Protein AF-A0A957RDR8-F1 (afdb_monomer)

Solvent-accessible surface area (backbone atoms only — not comparable to full-atom values): 14558 Å² total; per-residue (Å²): 143,81,83,82,77,82,78,82,73,66,60,68,63,51,53,56,49,49,54,32,51,50,46,38,49,50,52,56,46,37,75,57,45,45,50,61,47,48,77,70,43,52,67,59,39,51,51,51,32,49,55,50,39,51,51,52,40,52,54,29,53,76,68,70,40,63,69,69,56,106,52,67,42,42,60,53,49,24,52,52,26,43,52,50,14,50,53,29,39,45,48,26,50,41,48,49,42,31,67,73,39,68,80,44,71,86,77,58,60,68,69,58,59,51,50,50,49,60,49,31,47,54,53,14,52,51,28,42,49,50,17,57,56,38,35,48,67,31,83,83,61,61,42,49,54,55,33,70,60,32,62,49,65,37,89,50,64,21,70,38,54,16,33,36,38,49,16,53,52,48,50,52,46,53,59,26,44,61,78,49,27,83,78,64,30,72,66,53,41,52,58,58,53,55,48,53,60,53,24,46,51,29,40,51,52,16,48,55,72,62,39,89,51,58,83,38,68,71,49,50,50,49,56,49,50,56,51,50,49,40,49,48,41,48,51,52,35,59,75,66,53,73,77,82,70,77,77,73,78,78,67,80,79,79,87,81,76,80,88,84,83,87,133

pLDDT: mean 80.16, std 17.16, range [37.53, 98.5]

Foldseek 3Di:
DDDDDPPPDDDVVVVVLVVLVCLLVVLVCLLPVVVVVCVVCVVVQQVVLVVLLVVVLVVCVVVVHPLNDPDCNLVVLLQVLLVLLLVLLLCLLLLVLCVLACNCPPVDDPVVSVVSNLPSLVSSLVSLVSSLSSVSSDPPQVRTSVCLSDQQPGPPPRPLSSLSSVLSSLSSNLSSLVSCCVVCDPVVNVVSNVCSVVSSVSSLSSCCVVPPCVVPPVVVVVSCCSVVSSVVSNVNRVVRDDPPDPPPPPDPPPPPDDDDDDD

Mean predicted aligned error: 11.7 Å

Radius of gyration: 25.27 Å; Cα contacts (8 Å, |Δi|>4): 232; chains: 1; bounding box: 76×52×93 Å

Secondary structure (DSSP, 8-state):
--------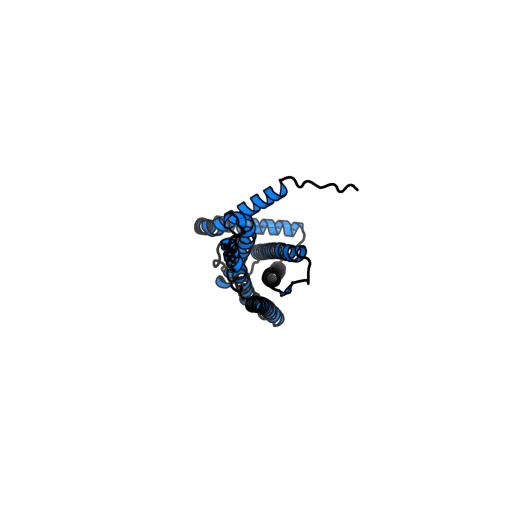-SHHHHHHHHHHHHHHHHHHHHHHHHHHHHTT-HHHHHHHHHHHHHHHHHHHHHTT-GGGSSSTHHHHHHHHHHHHHHHHHHHHHHHHHHHHSSTTTTTS-HHHHHHHHHHHHHHHHHHHHHHHHHHTT-TTT---HHHHHSTT--SSSHHHHHHHHHHHHHHHHHHHHHHHHHHHHHHHHHHHHTTHHHHHHHHHHHHHHH-GGGGSHHHHHHHHHHHHHHHHHHHHHHHH-----------------------

Structure (mmCIF, N/CA/C/O backbone):
data_AF-A0A957RDR8-F1
#
_entry.id   AF-A0A957RDR8-F1
#
loop_
_atom_site.group_PDB
_atom_site.id
_atom_site.type_symbol
_atom_site.label_atom_id
_atom_site.label_alt_id
_atom_site.label_comp_id
_atom_site.label_asym_id
_atom_site.label_entity_id
_atom_site.label_seq_id
_atom_site.pdbx_PDB_ins_code
_atom_site.Cartn_x
_atom_site.Cartn_y
_atom_site.Cartn_z
_atom_site.occupancy
_atom_site.B_iso_or_equiv
_atom_site.auth_seq_id
_atom_site.auth_comp_id
_atom_site.auth_asym_id
_atom_site.auth_atom_id
_atom_site.pdbx_PDB_model_num
ATOM 1 N N . MET A 1 1 ? -9.085 38.856 26.520 1.00 42.69 1 MET A N 1
ATOM 2 C CA . MET A 1 1 ? -10.041 37.727 26.472 1.00 42.69 1 MET A CA 1
ATOM 3 C C . MET A 1 1 ? -10.827 37.828 25.170 1.00 42.69 1 MET A C 1
ATOM 5 O O . MET A 1 1 ? -11.855 38.481 25.148 1.00 42.69 1 MET A O 1
ATOM 9 N N . THR A 1 2 ? -10.305 37.260 24.079 1.00 38.03 2 THR A N 1
ATOM 10 C CA . THR A 1 2 ? -10.886 37.358 22.720 1.00 38.03 2 THR A CA 1
ATOM 11 C C . THR A 1 2 ? -10.398 36.190 21.853 1.00 38.03 2 THR A C 1
ATOM 13 O O . THR A 1 2 ? -9.535 36.348 20.992 1.00 38.03 2 THR A O 1
ATOM 16 N N . THR A 1 3 ? -10.917 34.987 22.090 1.00 40.22 3 THR A N 1
ATOM 17 C CA . THR A 1 3 ? -10.730 33.852 21.175 1.00 40.22 3 THR A CA 1
ATOM 18 C C . THR A 1 3 ? -11.703 33.982 20.007 1.00 40.22 3 THR A C 1
ATOM 20 O O . THR A 1 3 ? -12.884 33.665 20.144 1.00 40.22 3 THR A O 1
ATOM 23 N N . GLN A 1 4 ? -11.218 34.435 18.846 1.00 37.53 4 GLN A N 1
ATOM 24 C CA . GLN A 1 4 ? -11.995 34.309 17.613 1.00 37.53 4 GLN A CA 1
ATOM 25 C C . GLN A 1 4 ? -12.217 32.827 17.302 1.00 37.53 4 GLN A C 1
ATOM 27 O O . GLN A 1 4 ? -11.270 32.054 17.156 1.00 37.53 4 GLN A O 1
ATOM 32 N N . THR A 1 5 ? -13.481 32.432 17.191 1.00 42.00 5 THR A N 1
ATOM 33 C CA . THR A 1 5 ? -13.867 31.111 16.704 1.00 42.00 5 THR A CA 1
ATOM 34 C C . THR A 1 5 ? -13.970 31.175 15.185 1.00 42.00 5 THR A C 1
ATOM 36 O O . THR A 1 5 ? -14.938 31.696 14.636 1.00 42.00 5 THR A O 1
ATOM 39 N N . HIS A 1 6 ? -12.958 30.652 14.487 1.00 41.81 6 HIS A N 1
ATOM 40 C CA . HIS A 1 6 ? -13.029 30.502 13.036 1.00 41.81 6 HIS A CA 1
ATOM 41 C C . HIS A 1 6 ? -14.147 29.509 12.691 1.00 41.81 6 HIS A C 1
ATOM 43 O O . HIS A 1 6 ? -14.003 28.297 12.849 1.00 41.81 6 HIS A O 1
ATOM 49 N N . SER A 1 7 ? -15.285 30.044 12.249 1.00 47.16 7 SER A N 1
ATOM 50 C CA . SER A 1 7 ? -16.412 29.269 11.740 1.00 47.16 7 SER A CA 1
ATOM 51 C C . SER A 1 7 ? -15.999 28.583 10.439 1.00 47.16 7 SER A C 1
ATOM 53 O O . SER A 1 7 ? -15.944 29.215 9.382 1.00 47.16 7 SER A O 1
ATOM 55 N N . THR A 1 8 ? -15.693 27.288 10.515 1.00 45.78 8 THR A N 1
ATOM 56 C CA . THR A 1 8 ? -15.403 26.436 9.355 1.00 45.78 8 THR A CA 1
ATOM 57 C C . THR A 1 8 ? -16.684 26.172 8.562 1.00 45.78 8 THR A C 1
ATOM 59 O O . THR A 1 8 ? -17.315 25.117 8.650 1.00 45.78 8 THR A O 1
ATOM 62 N N . ARG A 1 9 ? -17.099 27.171 7.776 1.00 46.91 9 ARG A N 1
ATOM 63 C CA . ARG A 1 9 ? -18.165 27.017 6.782 1.00 46.91 9 ARG A CA 1
ATOM 64 C C . ARG A 1 9 ? -17.784 25.943 5.758 1.00 46.91 9 ARG A C 1
ATOM 66 O O . ARG A 1 9 ? -16.705 25.991 5.188 1.00 46.91 9 ARG A O 1
ATOM 73 N N . SER A 1 10 ? -18.738 25.044 5.516 1.00 57.22 10 SER A N 1
ATOM 74 C CA . SER A 1 10 ? -18.997 24.200 4.333 1.00 57.22 10 SER A CA 1
ATOM 75 C C . SER A 1 10 ? -17.860 23.604 3.469 1.00 57.22 10 SER A C 1
ATOM 77 O O . SER A 1 10 ? -17.692 22.384 3.567 1.00 57.22 10 SER A O 1
ATOM 79 N N . PRO A 1 11 ? -17.218 24.322 2.515 1.00 49.47 11 PRO A N 1
ATOM 80 C CA . PRO A 1 11 ? -16.795 23.701 1.254 1.00 49.47 11 PRO A CA 1
ATOM 81 C C . PRO A 1 11 ? -15.794 22.556 1.379 1.00 49.47 11 PRO A C 1
ATOM 83 O O . PRO A 1 11 ? -15.969 21.556 0.691 1.00 49.47 11 PRO A O 1
ATOM 86 N N . ASP A 1 12 ? -14.821 22.634 2.285 1.00 46.28 12 ASP A N 1
ATOM 87 C CA . ASP A 1 12 ? -13.750 21.631 2.392 1.00 46.28 12 ASP A CA 1
ATOM 88 C C . ASP A 1 12 ? -14.306 20.230 2.686 1.00 46.28 12 ASP A C 1
ATOM 90 O O . ASP A 1 12 ? -13.947 19.243 2.043 1.00 46.28 12 ASP A O 1
ATOM 94 N N . ILE A 1 13 ? -15.278 20.146 3.600 1.00 48.47 13 ILE A N 1
ATOM 95 C CA . ILE A 1 13 ? -15.955 18.890 3.945 1.00 48.47 13 ILE A CA 1
ATOM 96 C C . ILE A 1 13 ? -16.807 18.399 2.767 1.00 48.47 13 ILE A C 1
ATOM 98 O O . ILE A 1 13 ? -16.904 17.192 2.550 1.00 48.47 13 ILE A O 1
ATOM 102 N N . LEU A 1 14 ? -17.406 19.304 1.986 1.00 43.38 14 LEU A N 1
ATOM 103 C CA . LEU A 1 14 ? -18.181 18.941 0.799 1.00 43.38 14 LEU A CA 1
ATOM 104 C C . LEU A 1 14 ? -17.272 18.403 -0.316 1.00 43.38 14 LEU A C 1
ATOM 106 O O . LEU A 1 14 ? -17.576 17.358 -0.878 1.00 43.38 14 LEU A O 1
ATOM 110 N N . ILE A 1 15 ? -16.135 19.051 -0.579 1.00 50.00 15 ILE A N 1
ATOM 111 C CA . ILE A 1 15 ? -15.133 18.630 -1.569 1.00 50.00 15 ILE A CA 1
ATOM 112 C C . ILE A 1 15 ? -14.547 17.265 -1.182 1.00 50.00 15 ILE A C 1
ATOM 114 O O . ILE A 1 15 ? -14.523 16.352 -2.007 1.00 50.00 15 ILE A O 1
ATOM 118 N N . MET A 1 16 ? -14.182 17.064 0.090 1.00 44.22 16 MET A N 1
ATOM 119 C CA . MET A 1 16 ? -13.696 15.768 0.584 1.00 44.22 16 MET A CA 1
ATOM 120 C C . MET A 1 16 ? -14.775 14.672 0.551 1.00 44.22 16 MET A C 1
ATOM 122 O O . MET A 1 16 ? -14.462 13.518 0.257 1.00 44.22 16 MET A O 1
ATOM 126 N N . LEU A 1 17 ? -16.049 14.988 0.821 1.00 41.69 17 LEU A N 1
ATOM 127 C CA . LEU A 1 17 ? -17.155 14.020 0.737 1.00 41.69 17 LEU A CA 1
ATOM 128 C C . LEU A 1 17 ? -17.550 13.684 -0.705 1.00 41.69 17 LEU A C 1
ATOM 130 O O . LEU A 1 17 ? -17.889 12.537 -0.980 1.00 41.69 17 LEU A O 1
ATOM 134 N N . VAL A 1 18 ? -17.499 14.648 -1.624 1.00 47.53 18 VAL A N 1
ATOM 135 C CA . VAL A 1 18 ? -17.769 14.424 -3.051 1.00 47.53 18 VAL A CA 1
ATOM 136 C C . VAL A 1 18 ? -16.631 13.618 -3.673 1.00 47.53 18 VAL A C 1
ATOM 138 O O . VAL A 1 18 ? -16.899 12.573 -4.258 1.00 47.53 18 VAL A O 1
ATOM 141 N N . GLY A 1 19 ? -15.369 14.003 -3.452 1.00 39.84 19 GLY A N 1
ATOM 142 C CA . GLY A 1 19 ? -14.204 13.266 -3.955 1.00 39.84 19 GLY A CA 1
ATOM 143 C C . GLY A 1 19 ? -14.119 11.825 -3.437 1.00 39.84 19 GLY A C 1
ATOM 144 O O . GLY A 1 19 ? -13.797 10.916 -4.195 1.00 39.84 19 GLY A O 1
ATOM 145 N N . SER A 1 20 ? -14.483 11.577 -2.175 1.00 44.75 20 SER A N 1
ATOM 146 C CA . SER A 1 20 ? -14.487 10.221 -1.602 1.00 44.75 20 SER A CA 1
ATOM 147 C C . SER A 1 20 ? -15.704 9.374 -1.983 1.00 44.75 20 SER A C 1
ATOM 149 O O . SER A 1 20 ? -15.573 8.154 -2.090 1.00 44.75 20 SER A O 1
ATOM 151 N N . LEU A 1 21 ? -16.876 9.978 -2.218 1.00 41.25 21 LEU A N 1
ATOM 152 C CA . LEU A 1 21 ? -18.036 9.255 -2.746 1.00 41.25 21 LEU A CA 1
ATOM 153 C C . LEU A 1 21 ? -17.824 8.896 -4.222 1.00 41.25 21 LEU A C 1
ATOM 155 O O . LEU A 1 21 ? -18.104 7.763 -4.608 1.00 41.25 21 LEU A O 1
ATOM 159 N N . ILE A 1 22 ? -17.264 9.825 -5.007 1.00 50.31 22 ILE A N 1
ATOM 160 C CA . ILE A 1 22 ? -16.790 9.565 -6.370 1.00 50.31 22 ILE A CA 1
ATOM 161 C C . ILE A 1 22 ? -15.718 8.477 -6.331 1.00 50.31 22 ILE A C 1
ATOM 163 O O . ILE A 1 22 ? -15.868 7.507 -7.049 1.00 50.31 22 ILE A O 1
ATOM 167 N N . GLY A 1 23 ? -14.714 8.549 -5.452 1.00 40.47 23 GLY A N 1
ATOM 168 C CA . GLY A 1 23 ? -13.673 7.520 -5.330 1.00 40.47 23 GLY A CA 1
ATOM 169 C C . GLY A 1 23 ? -14.204 6.131 -4.951 1.00 40.47 23 GLY A C 1
ATOM 170 O O . GLY A 1 23 ? -13.832 5.143 -5.576 1.00 40.47 23 GLY A O 1
ATOM 171 N N . ALA A 1 24 ? -15.116 6.028 -3.976 1.00 46.56 24 ALA A N 1
ATOM 172 C CA . ALA A 1 24 ? -15.725 4.751 -3.589 1.00 46.56 24 ALA A CA 1
ATOM 173 C C . ALA A 1 24 ? -16.534 4.127 -4.735 1.00 46.56 24 ALA A C 1
ATOM 175 O O . ALA A 1 24 ? -16.408 2.934 -5.007 1.00 46.56 24 ALA A O 1
ATOM 176 N N . ILE A 1 25 ? -17.369 4.939 -5.393 1.00 52.38 25 ILE A N 1
ATOM 177 C CA . ILE A 1 25 ? -18.194 4.492 -6.517 1.00 52.38 25 ILE A CA 1
ATOM 178 C C . ILE A 1 25 ? -17.287 4.152 -7.698 1.00 52.38 25 ILE A C 1
ATOM 180 O O . ILE A 1 25 ? -17.403 3.050 -8.212 1.00 52.38 25 ILE A O 1
ATOM 184 N N . ALA A 1 26 ? -16.333 5.018 -8.043 1.00 49.19 26 ALA A N 1
ATOM 185 C CA . ALA A 1 26 ? -15.376 4.826 -9.125 1.00 49.19 26 ALA A CA 1
ATOM 186 C C . ALA A 1 26 ? -14.511 3.581 -8.938 1.00 49.19 26 ALA A C 1
ATOM 188 O O . ALA A 1 26 ? -14.265 2.916 -9.928 1.00 49.19 26 ALA A O 1
ATOM 189 N N . VAL A 1 27 ? -14.094 3.206 -7.721 1.00 50.53 27 VAL A N 1
ATOM 190 C CA . VAL A 1 27 ? -13.347 1.952 -7.481 1.00 50.53 27 VAL A CA 1
ATOM 191 C C . VAL A 1 27 ? -14.246 0.717 -7.631 1.00 50.53 27 VAL A C 1
ATOM 193 O O . VAL A 1 27 ? -13.811 -0.294 -8.177 1.00 50.53 27 VAL A O 1
ATOM 196 N N . LEU A 1 28 ? -15.513 0.788 -7.212 1.00 55.19 28 LEU A N 1
ATOM 197 C CA . LEU A 1 28 ? -16.480 -0.307 -7.377 1.00 55.19 28 LEU A CA 1
ATOM 198 C C . LEU A 1 28 ? -16.974 -0.457 -8.826 1.00 55.19 28 LEU A C 1
ATOM 200 O O . LEU A 1 28 ? -17.109 -1.582 -9.307 1.00 55.19 28 LEU A O 1
ATOM 204 N N . THR A 1 29 ? -17.192 0.644 -9.549 1.00 53.38 29 THR A N 1
ATOM 205 C CA . THR A 1 29 ? -17.465 0.622 -10.993 1.00 53.38 29 THR A CA 1
ATOM 206 C C . THR A 1 29 ? -16.204 0.342 -11.799 1.00 53.38 29 THR A C 1
ATOM 208 O O . THR A 1 29 ? -16.306 -0.303 -12.829 1.00 53.38 29 THR A O 1
ATOM 211 N N . ALA A 1 30 ? -15.011 0.725 -11.338 1.00 53.59 30 ALA A N 1
ATOM 212 C CA . ALA A 1 30 ? -13.748 0.308 -11.946 1.00 53.59 30 ALA A CA 1
ATOM 213 C C . ALA A 1 30 ? -13.624 -1.212 -11.896 1.00 53.59 30 ALA A C 1
ATOM 215 O O . ALA A 1 30 ? -13.578 -1.846 -12.940 1.00 53.59 30 ALA A O 1
ATOM 216 N N . ALA A 1 31 ? -13.697 -1.804 -10.702 1.00 54.78 31 ALA A N 1
ATOM 217 C CA . ALA A 1 31 ? -13.551 -3.244 -10.496 1.00 54.78 31 ALA A CA 1
ATOM 218 C C . ALA A 1 31 ? -14.632 -4.114 -11.178 1.00 54.78 31 ALA A C 1
ATOM 220 O O . ALA A 1 31 ? -14.502 -5.336 -11.185 1.00 54.78 31 ALA A O 1
ATOM 221 N N . THR A 1 32 ? -15.694 -3.520 -11.738 1.00 58.41 32 THR A N 1
ATOM 222 C CA . THR A 1 32 ? -16.785 -4.240 -12.422 1.00 58.41 32 THR A CA 1
ATOM 223 C C . THR A 1 32 ? -16.931 -3.873 -13.901 1.00 58.41 32 THR A C 1
ATOM 225 O O . THR A 1 32 ? -17.127 -4.765 -14.722 1.00 58.41 32 THR A O 1
ATOM 228 N N . LEU A 1 33 ? -16.789 -2.597 -14.272 1.00 57.06 33 LEU A N 1
ATOM 229 C CA . LEU A 1 33 ? -16.917 -2.111 -15.649 1.00 57.06 33 LEU A CA 1
ATOM 230 C C . LEU A 1 33 ? -15.579 -2.054 -16.389 1.00 57.06 33 LEU A C 1
ATOM 232 O O . LEU A 1 33 ? -15.553 -2.452 -17.553 1.00 57.06 33 LEU A O 1
ATOM 236 N N . LEU A 1 34 ? -14.470 -1.631 -15.761 1.00 59.00 34 LEU A N 1
ATOM 237 C CA . LEU A 1 34 ? -13.171 -1.593 -16.455 1.00 59.00 34 LEU A CA 1
ATOM 238 C C . LEU A 1 34 ? -12.734 -2.972 -16.959 1.00 59.00 34 LEU A C 1
ATOM 240 O O . LEU A 1 34 ? -12.276 -3.010 -18.094 1.00 59.00 34 LEU A O 1
ATOM 244 N N . PRO A 1 35 ? -12.968 -4.104 -16.258 1.00 60.56 35 PRO A N 1
ATOM 245 C CA . PRO A 1 35 ? -12.765 -5.418 -16.852 1.00 60.56 35 PRO A CA 1
ATOM 246 C C . PRO A 1 35 ? -13.550 -5.623 -18.150 1.00 60.56 35 PRO A C 1
ATOM 248 O O . PRO A 1 35 ? -12.999 -6.068 -19.152 1.00 60.56 35 PRO A O 1
ATOM 251 N N . THR A 1 36 ? -14.831 -5.247 -18.170 1.00 61.81 36 THR A N 1
ATOM 252 C CA . THR A 1 36 ? -15.686 -5.432 -19.353 1.00 61.81 36 THR A CA 1
ATOM 253 C C . THR A 1 36 ? -15.343 -4.491 -20.506 1.00 61.81 36 THR A C 1
ATOM 255 O O . THR A 1 36 ? -15.534 -4.872 -21.657 1.00 61.81 36 THR A O 1
ATOM 258 N N . MET A 1 37 ? -14.820 -3.293 -20.228 1.00 60.00 37 MET A N 1
ATOM 259 C CA . MET A 1 37 ? -14.335 -2.371 -21.261 1.00 60.00 37 MET A CA 1
ATOM 260 C C . MET A 1 37 ? -12.938 -2.766 -21.750 1.00 60.00 37 MET A C 1
ATOM 262 O O . MET A 1 37 ? -12.680 -2.711 -22.947 1.00 60.00 37 MET A O 1
ATOM 266 N N . ALA A 1 38 ? -12.070 -3.258 -20.864 1.00 62.31 38 ALA A N 1
ATOM 267 C CA . ALA A 1 38 ? -10.724 -3.712 -21.204 1.00 62.31 38 ALA A CA 1
ATOM 268 C C . ALA A 1 38 ? -10.693 -4.988 -22.044 1.00 62.31 38 ALA A C 1
ATOM 270 O O . ALA A 1 38 ? -9.829 -5.137 -22.903 1.00 62.31 38 ALA A O 1
ATOM 271 N N . LEU A 1 39 ? -11.672 -5.873 -21.850 1.00 68.25 39 LEU A N 1
ATOM 272 C CA . LEU A 1 39 ? -11.886 -7.034 -22.713 1.00 68.25 39 LEU A CA 1
ATOM 273 C C . LEU A 1 39 ? -12.525 -6.676 -24.070 1.00 68.25 39 LEU A C 1
ATOM 275 O O . LEU A 1 39 ? -12.512 -7.511 -24.969 1.00 68.25 39 LEU A O 1
ATOM 279 N N . ARG A 1 40 ? -13.092 -5.469 -24.227 1.00 73.00 40 ARG A N 1
ATOM 280 C CA . ARG A 1 40 ? -13.703 -4.995 -25.485 1.00 73.00 40 ARG A CA 1
ATOM 281 C C . ARG A 1 40 ? -12.742 -4.165 -26.332 1.00 73.00 40 ARG A C 1
ATOM 283 O O . ARG A 1 40 ? -12.656 -4.399 -27.527 1.00 73.00 40 ARG A O 1
ATOM 290 N N . GLU A 1 41 ? -12.019 -3.235 -25.711 1.00 78.06 41 GLU A N 1
ATOM 291 C CA . GLU A 1 41 ? -11.179 -2.238 -26.390 1.00 78.06 41 GLU A CA 1
ATOM 292 C C . GLU A 1 41 ? -9.719 -2.275 -25.889 1.00 78.06 41 GLU A C 1
ATOM 294 O O . GLU A 1 41 ? -9.213 -1.281 -25.354 1.00 78.06 41 GLU A O 1
ATOM 299 N N . PRO A 1 42 ? -8.995 -3.405 -26.031 1.00 75.19 42 PRO A N 1
ATOM 300 C CA . PRO A 1 42 ? -7.624 -3.526 -25.527 1.00 75.19 42 PRO A CA 1
ATOM 301 C C . PRO A 1 42 ? -6.671 -2.505 -26.171 1.00 75.19 42 PRO A C 1
ATOM 303 O O . PRO A 1 42 ? -5.790 -1.977 -25.495 1.00 75.19 42 PRO A O 1
ATOM 306 N N . ALA A 1 43 ? -6.893 -2.155 -27.443 1.00 80.31 43 ALA A N 1
ATOM 307 C CA . ALA A 1 43 ? -6.107 -1.149 -28.157 1.00 80.31 43 ALA A CA 1
ATOM 308 C C . ALA A 1 43 ? -6.208 0.250 -27.519 1.00 80.31 43 ALA A C 1
ATOM 310 O O . ALA A 1 43 ? -5.199 0.946 -27.411 1.00 80.31 43 ALA A O 1
ATOM 311 N N . ALA A 1 44 ? -7.392 0.643 -27.033 1.00 80.44 44 ALA A N 1
ATOM 312 C CA . ALA A 1 44 ? -7.588 1.930 -26.364 1.00 80.44 44 ALA A CA 1
ATOM 313 C C . ALA A 1 44 ? -6.814 2.013 -25.036 1.00 80.44 44 ALA A C 1
ATOM 315 O O . ALA A 1 44 ? -6.307 3.073 -24.678 1.00 80.44 44 ALA A O 1
ATOM 316 N N . LEU A 1 45 ? -6.669 0.891 -24.326 1.00 78.81 45 LEU A N 1
ATOM 317 C CA . LEU A 1 45 ? -5.886 0.807 -23.089 1.00 78.81 45 LEU A CA 1
ATOM 318 C C . LEU A 1 45 ? -4.383 0.788 -23.326 1.00 78.81 45 LEU A C 1
ATOM 320 O O . LEU A 1 45 ? -3.650 1.395 -22.548 1.00 78.81 45 LEU A O 1
ATOM 324 N N . THR A 1 46 ? -3.922 0.139 -24.394 1.00 81.25 46 THR A N 1
ATOM 325 C CA . THR A 1 46 ? -2.523 0.243 -24.822 1.00 81.25 46 THR A CA 1
ATOM 326 C C . THR A 1 46 ? -2.191 1.684 -25.219 1.00 81.25 46 THR A C 1
ATOM 328 O O . THR A 1 46 ? -1.189 2.207 -24.744 1.00 81.25 46 THR A O 1
ATOM 331 N N . ALA A 1 47 ? -3.061 2.358 -25.981 1.00 80.25 47 ALA A N 1
ATOM 332 C CA . ALA A 1 47 ? -2.882 3.761 -26.373 1.00 80.25 47 ALA A CA 1
ATOM 333 C C . ALA A 1 47 ? -2.952 4.743 -25.185 1.00 80.25 47 ALA A C 1
ATOM 335 O O . ALA A 1 47 ? -2.170 5.689 -25.109 1.00 80.25 47 ALA A O 1
ATOM 336 N N . ALA A 1 48 ? -3.853 4.516 -24.223 1.00 81.12 48 ALA A N 1
ATOM 337 C CA . ALA A 1 48 ? -3.898 5.298 -22.986 1.00 81.12 48 ALA A CA 1
ATOM 338 C C . ALA A 1 48 ? -2.652 5.054 -22.116 1.00 81.12 48 ALA A C 1
ATOM 340 O O . ALA A 1 48 ? -2.113 5.994 -21.536 1.00 81.12 48 ALA A O 1
ATOM 341 N N . GLY A 1 49 ? -2.170 3.808 -22.057 1.00 78.75 49 GLY A N 1
ATOM 342 C CA . GLY A 1 49 ? -0.924 3.447 -21.385 1.00 78.75 49 GLY A CA 1
ATOM 343 C C . GLY A 1 49 ? 0.287 4.153 -21.991 1.00 78.75 49 GLY A C 1
ATOM 344 O O . GLY A 1 49 ? 1.025 4.800 -21.253 1.00 78.75 49 GLY A O 1
ATOM 345 N N . SER A 1 50 ? 0.455 4.108 -23.319 1.00 81.75 50 SER A N 1
ATOM 346 C CA . SER A 1 50 ? 1.551 4.816 -23.993 1.00 81.75 50 SER A CA 1
ATOM 347 C C . SER A 1 50 ? 1.461 6.326 -23.783 1.00 81.75 50 SER A C 1
ATOM 349 O O . SER A 1 50 ? 2.450 6.923 -23.383 1.00 81.75 50 SER A O 1
ATOM 351 N N . ALA A 1 51 ? 0.277 6.936 -23.913 1.00 83.00 51 ALA A N 1
ATOM 352 C CA . ALA A 1 51 ? 0.097 8.369 -23.666 1.00 83.00 51 ALA A CA 1
ATOM 353 C C . ALA A 1 51 ? 0.474 8.791 -22.229 1.00 83.00 51 ALA A C 1
ATOM 355 O O . ALA A 1 51 ? 1.070 9.853 -22.034 1.00 83.00 51 ALA A O 1
ATOM 356 N N . VAL A 1 52 ? 0.174 7.961 -21.221 1.00 82.56 52 VAL A N 1
ATOM 357 C CA . VAL A 1 52 ? 0.623 8.182 -19.836 1.00 82.56 52 VAL A CA 1
ATOM 358 C C . VAL A 1 52 ? 2.145 8.063 -19.732 1.00 82.56 52 VAL A C 1
ATOM 360 O O . VAL A 1 52 ? 2.776 8.973 -19.198 1.00 82.56 52 VAL A O 1
ATOM 363 N N . THR A 1 53 ? 2.749 6.997 -20.264 1.00 82.31 53 THR A N 1
ATOM 364 C CA . THR A 1 53 ? 4.210 6.800 -20.230 1.00 82.31 53 THR A CA 1
ATOM 365 C C . THR A 1 53 ? 4.961 7.906 -20.977 1.00 82.31 53 THR A C 1
ATOM 367 O O . THR A 1 53 ? 5.990 8.372 -20.494 1.00 82.31 53 THR A O 1
ATOM 370 N N . ASP A 1 54 ? 4.439 8.386 -22.104 1.00 83.19 54 ASP A N 1
ATOM 371 C CA . ASP A 1 54 ? 5.044 9.460 -22.896 1.00 83.19 54 ASP A CA 1
ATOM 372 C C . ASP A 1 54 ? 4.942 10.814 -22.182 1.00 83.19 54 ASP A C 1
ATOM 374 O O . ASP A 1 54 ? 5.931 11.544 -22.126 1.00 83.19 54 ASP A O 1
ATOM 378 N N . THR A 1 55 ? 3.805 11.106 -21.536 1.00 83.31 55 THR A N 1
ATOM 379 C CA . THR A 1 55 ? 3.649 12.294 -20.674 1.00 83.31 55 THR A CA 1
ATOM 380 C C . THR A 1 55 ? 4.631 12.247 -19.499 1.00 83.31 55 THR A C 1
ATOM 382 O O . THR A 1 55 ? 5.348 13.213 -19.249 1.00 83.31 55 THR A O 1
ATOM 385 N N . LEU A 1 56 ? 4.722 11.108 -18.799 1.00 79.44 56 LEU A N 1
ATOM 386 C CA . LEU A 1 56 ? 5.658 10.923 -17.683 1.00 79.44 56 LEU A CA 1
ATOM 387 C C . LEU A 1 56 ? 7.120 11.047 -18.132 1.00 79.44 56 LEU A C 1
ATOM 389 O O . LEU A 1 56 ? 7.923 11.646 -17.418 1.00 79.44 56 LEU A O 1
ATOM 393 N N . ARG A 1 57 ? 7.464 10.528 -19.319 1.00 79.19 57 ARG A N 1
ATOM 394 C CA . ARG A 1 57 ? 8.804 10.663 -19.906 1.00 79.19 57 ARG A CA 1
ATOM 395 C C . ARG A 1 57 ? 9.114 12.120 -20.245 1.00 79.19 57 ARG A C 1
ATOM 397 O O . ARG A 1 57 ? 10.186 12.588 -19.882 1.00 79.19 57 ARG A O 1
ATOM 404 N N . GLN A 1 58 ? 8.184 12.841 -20.873 1.00 81.69 58 GLN A N 1
ATOM 405 C CA . GLN A 1 58 ? 8.344 14.260 -21.205 1.00 81.69 58 GLN A CA 1
ATOM 406 C C . GLN A 1 58 ? 8.578 15.111 -19.948 1.00 81.69 58 GLN A C 1
ATOM 408 O O . GLN A 1 58 ? 9.544 15.872 -19.896 1.00 81.69 58 GLN A O 1
ATOM 413 N N . GLU A 1 59 ? 7.749 14.948 -18.917 1.00 80.62 59 GLU A N 1
ATOM 414 C CA . GLU A 1 59 ? 7.913 15.639 -17.630 1.00 80.62 59 GLU A CA 1
ATOM 415 C C . GLU A 1 59 ? 9.249 15.279 -16.957 1.00 80.62 59 GLU A C 1
ATOM 417 O O . GLU A 1 59 ? 9.958 16.156 -16.458 1.00 80.62 59 GLU A O 1
ATOM 422 N N . ALA A 1 60 ? 9.660 14.008 -17.010 1.00 78.81 60 ALA A N 1
ATOM 423 C CA . ALA A 1 60 ? 10.963 13.577 -16.510 1.00 78.81 60 ALA A CA 1
ATOM 424 C C . ALA A 1 60 ? 12.139 14.210 -17.278 1.00 78.81 60 ALA A C 1
ATOM 426 O O . ALA A 1 60 ? 13.130 14.574 -16.643 1.00 78.81 60 ALA A O 1
ATOM 427 N N . THR A 1 61 ? 12.034 14.396 -18.600 1.00 79.50 61 THR A N 1
ATOM 428 C CA . THR A 1 61 ? 13.048 15.099 -19.409 1.00 79.50 61 THR A CA 1
ATOM 429 C C . THR A 1 61 ? 13.135 16.569 -19.008 1.00 79.50 61 THR A C 1
ATOM 431 O O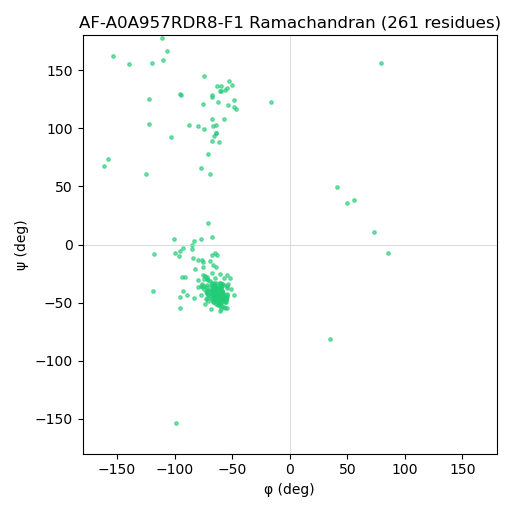 . THR A 1 61 ? 14.232 17.081 -18.798 1.00 79.50 61 THR A O 1
ATOM 434 N N . ILE A 1 62 ? 11.991 17.242 -18.839 1.00 82.56 62 ILE A N 1
ATOM 435 C CA . ILE A 1 62 ? 11.921 18.653 -18.417 1.00 82.56 62 ILE A CA 1
ATOM 436 C C . ILE A 1 62 ? 12.546 18.847 -17.027 1.00 82.56 62 ILE A C 1
ATOM 438 O O . ILE A 1 62 ? 13.254 19.825 -16.796 1.00 82.56 62 ILE A O 1
ATOM 442 N N . MET A 1 63 ? 12.328 17.901 -16.111 1.00 80.00 63 MET A N 1
ATOM 443 C CA . MET A 1 63 ? 12.896 17.916 -14.757 1.00 80.00 63 MET A CA 1
ATOM 444 C C . MET A 1 63 ? 14.330 17.361 -14.669 1.00 80.00 63 MET A C 1
ATOM 446 O O . MET A 1 63 ? 14.863 17.263 -13.564 1.00 80.00 63 MET A O 1
ATOM 450 N N . ALA A 1 64 ? 14.948 16.980 -15.796 1.00 77.81 64 ALA A N 1
ATOM 451 C CA . ALA A 1 64 ? 16.257 16.319 -15.864 1.00 77.81 64 ALA A CA 1
ATOM 452 C C . ALA A 1 64 ? 16.388 15.099 -14.921 1.00 77.81 64 ALA A C 1
ATOM 454 O O . ALA A 1 64 ? 17.443 14.841 -14.335 1.00 77.81 64 ALA A O 1
ATOM 455 N N . LEU A 1 65 ? 15.300 14.340 -14.752 1.00 74.19 65 LEU A N 1
ATOM 456 C CA . LEU A 1 65 ? 15.299 13.113 -13.962 1.00 74.19 65 LEU A CA 1
ATOM 457 C C . LEU A 1 65 ? 16.008 11.985 -14.733 1.00 74.19 65 LEU A C 1
ATOM 459 O O . LEU A 1 65 ? 15.800 11.847 -15.941 1.00 74.19 65 LEU A O 1
ATOM 463 N N . PRO A 1 66 ? 16.740 11.084 -14.046 1.00 68.38 66 PRO A N 1
ATOM 464 C CA . PRO A 1 66 ? 17.468 9.975 -14.680 1.00 68.38 66 PRO A CA 1
ATOM 465 C C . PRO A 1 66 ? 16.567 8.895 -15.324 1.00 68.38 66 PRO A C 1
ATOM 467 O O . PRO A 1 66 ? 17.060 7.877 -15.793 1.00 68.38 66 PRO A O 1
ATOM 470 N N . LEU A 1 67 ? 15.248 9.110 -15.372 1.00 66.44 67 LEU A N 1
ATOM 471 C CA . LEU A 1 67 ? 14.222 8.239 -15.966 1.00 66.44 67 LEU A CA 1
ATOM 472 C C . LEU A 1 67 ? 14.149 8.302 -17.507 1.00 66.44 67 LEU A C 1
ATOM 474 O O . LEU A 1 67 ? 13.226 7.747 -18.104 1.00 66.44 67 LEU A O 1
ATOM 478 N N . THR A 1 68 ? 15.056 9.031 -18.153 1.00 62.91 68 THR A N 1
ATOM 479 C CA . THR A 1 68 ? 15.012 9.324 -19.600 1.00 62.91 68 THR A CA 1
ATOM 480 C C . THR A 1 68 ? 16.208 8.779 -20.378 1.00 62.91 68 THR A C 1
ATOM 482 O O . THR A 1 68 ? 16.184 8.766 -21.603 1.00 62.91 68 THR A O 1
ATOM 485 N N . GLU A 1 69 ? 17.198 8.273 -19.650 1.00 60.78 69 GLU A N 1
ATOM 486 C CA . GLU A 1 69 ? 18.437 7.670 -20.133 1.00 60.78 69 GLU A CA 1
ATOM 487 C C . GLU A 1 69 ? 18.386 6.141 -19.939 1.00 60.78 69 GLU A C 1
ATOM 489 O O . GLU A 1 69 ? 17.565 5.650 -19.155 1.00 60.78 69 GLU A O 1
ATOM 494 N N . ASP A 1 70 ? 19.305 5.390 -20.561 1.00 66.88 70 ASP A N 1
ATOM 495 C CA . ASP A 1 70 ? 19.491 3.934 -20.370 1.00 66.88 70 ASP A CA 1
ATOM 496 C C . ASP A 1 70 ? 20.058 3.598 -18.967 1.00 66.88 70 ASP A C 1
ATOM 498 O O . ASP A 1 70 ? 21.149 3.046 -18.801 1.00 66.88 70 ASP A O 1
ATOM 502 N N . THR A 1 71 ? 19.327 3.964 -17.912 1.00 74.56 71 THR A N 1
ATOM 503 C CA . THR A 1 71 ? 19.738 3.809 -16.511 1.00 74.56 71 THR A CA 1
ATOM 504 C C . THR A 1 71 ? 18.768 2.921 -15.728 1.00 74.56 71 THR A C 1
ATOM 506 O O . THR A 1 71 ? 17.575 2.853 -16.032 1.00 74.56 71 THR A O 1
ATOM 509 N N . PRO A 1 72 ? 19.221 2.290 -14.630 1.00 80.31 72 PRO A N 1
ATOM 510 C CA . PRO A 1 72 ? 18.354 1.523 -13.731 1.00 80.31 72 PRO A CA 1
ATOM 511 C C . PRO A 1 72 ? 17.388 2.385 -12.885 1.00 80.31 72 PRO A C 1
ATOM 513 O O . PRO A 1 72 ? 16.887 1.907 -11.865 1.00 80.31 72 PRO A O 1
ATOM 516 N N . ALA A 1 73 ? 17.118 3.647 -13.247 1.00 85.25 73 ALA A N 1
ATOM 517 C CA . ALA A 1 73 ? 16.276 4.558 -12.465 1.00 85.25 73 ALA A CA 1
ATOM 518 C C . ALA A 1 73 ? 14.855 4.017 -12.234 1.00 85.25 73 ALA A C 1
ATOM 520 O O . ALA A 1 73 ? 14.395 4.021 -11.091 1.00 85.25 73 ALA A O 1
ATOM 521 N N . TYR A 1 74 ? 14.193 3.484 -13.272 1.00 86.19 74 TYR A N 1
ATOM 522 C CA . TYR A 1 74 ? 12.873 2.845 -13.139 1.00 86.19 74 TYR A CA 1
ATOM 523 C C . TYR A 1 74 ? 12.898 1.703 -12.125 1.00 86.19 74 TYR A C 1
ATOM 525 O O . TYR A 1 74 ? 12.061 1.660 -11.224 1.00 86.19 74 TYR A O 1
ATOM 533 N N . TRP A 1 75 ? 13.906 0.832 -12.206 1.00 87.25 75 TRP A N 1
ATOM 534 C CA . TRP A 1 75 ? 14.072 -0.286 -11.283 1.00 87.25 75 TRP A CA 1
ATOM 535 C C . TRP A 1 75 ? 14.271 0.184 -9.837 1.00 87.25 75 TRP A C 1
ATOM 537 O O . TRP A 1 75 ? 13.550 -0.265 -8.944 1.00 87.25 75 TRP A O 1
ATOM 547 N N . TYR A 1 76 ? 15.184 1.131 -9.590 1.00 89.75 76 TYR A N 1
ATOM 548 C CA . TYR A 1 76 ? 15.408 1.681 -8.248 1.00 89.75 76 TYR A CA 1
ATOM 549 C C . TYR A 1 76 ? 14.164 2.383 -7.687 1.00 89.75 76 TYR A C 1
ATOM 551 O O . TYR A 1 76 ? 13.835 2.188 -6.515 1.00 89.75 76 TYR A O 1
ATOM 559 N N . MET A 1 77 ? 13.450 3.167 -8.500 1.00 90.25 77 MET A N 1
ATOM 560 C CA . MET A 1 77 ? 12.254 3.896 -8.067 1.00 90.25 77 MET A CA 1
ATOM 561 C C . MET A 1 77 ? 11.057 2.970 -7.833 1.00 90.25 77 MET A C 1
ATOM 563 O O . MET A 1 77 ? 10.382 3.114 -6.812 1.00 90.25 77 MET A O 1
ATOM 567 N N . ALA A 1 78 ? 10.821 1.982 -8.700 1.00 92.25 78 ALA A N 1
ATOM 568 C CA . ALA A 1 78 ? 9.778 0.978 -8.500 1.00 92.25 78 ALA A CA 1
ATOM 569 C C . ALA A 1 78 ? 10.061 0.153 -7.236 1.00 92.25 78 ALA A C 1
ATOM 571 O O . ALA A 1 78 ? 9.178 -0.000 -6.388 1.00 92.25 78 ALA A O 1
ATOM 572 N N . ARG A 1 79 ? 11.306 -0.307 -7.058 1.00 91.44 79 ARG A N 1
ATOM 573 C CA . ARG A 1 79 ? 11.767 -1.055 -5.879 1.00 91.44 79 ARG A CA 1
ATOM 574 C C . ARG A 1 79 ? 11.591 -0.254 -4.586 1.00 91.44 79 ARG A C 1
ATOM 576 O O . ARG A 1 79 ? 10.942 -0.731 -3.656 1.00 91.44 79 ARG A O 1
ATOM 583 N N . ALA A 1 80 ? 12.107 0.975 -4.531 1.00 94.44 80 ALA A N 1
ATOM 584 C CA . ALA A 1 80 ? 11.987 1.836 -3.354 1.00 94.44 80 ALA A CA 1
ATOM 585 C C . ALA A 1 80 ? 10.523 2.200 -3.054 1.00 94.44 80 ALA A C 1
ATOM 587 O O . ALA A 1 80 ? 10.085 2.085 -1.909 1.00 94.44 80 ALA A O 1
ATOM 588 N N . GLY A 1 81 ? 9.745 2.572 -4.077 1.00 95.31 81 GLY A N 1
ATOM 589 C CA . GLY A 1 81 ? 8.324 2.898 -3.944 1.00 95.31 81 GLY A CA 1
ATOM 590 C C . GLY A 1 81 ? 7.498 1.731 -3.404 1.00 95.31 81 GLY A C 1
ATOM 591 O O . GLY A 1 81 ? 6.698 1.925 -2.490 1.00 95.31 81 GLY A O 1
ATOM 592 N N . GLY A 1 82 ? 7.745 0.511 -3.894 1.00 96.56 82 GLY A N 1
ATOM 593 C CA . GLY A 1 82 ? 7.078 -0.706 -3.425 1.00 96.56 82 GLY A CA 1
ATOM 594 C C . GLY A 1 82 ? 7.406 -1.041 -1.966 1.00 96.56 82 GLY A C 1
ATOM 595 O O . GLY A 1 82 ? 6.500 -1.317 -1.177 1.00 96.56 82 GLY A O 1
ATOM 596 N N . ILE A 1 83 ? 8.681 -0.943 -1.569 1.00 97.06 83 ILE A N 1
ATOM 597 C CA . ILE A 1 83 ? 9.113 -1.157 -0.175 1.00 97.06 83 ILE A CA 1
ATOM 598 C C . ILE A 1 83 ? 8.491 -0.106 0.757 1.00 97.06 83 ILE A C 1
ATOM 600 O O . ILE A 1 83 ? 7.973 -0.456 1.820 1.00 97.06 83 ILE A O 1
ATOM 604 N N . VAL A 1 84 ? 8.485 1.171 0.364 1.00 98.19 84 VAL A N 1
ATOM 605 C CA . VAL A 1 84 ? 7.876 2.249 1.159 1.00 98.19 84 VAL A CA 1
ATOM 606 C C . VAL A 1 84 ? 6.362 2.053 1.275 1.00 98.19 84 VAL A C 1
ATOM 608 O O . VAL A 1 84 ? 5.839 2.079 2.388 1.00 98.19 84 VAL A O 1
ATOM 611 N N . ALA A 1 85 ? 5.655 1.766 0.177 1.00 98.31 85 ALA A N 1
ATOM 612 C CA . ALA A 1 85 ? 4.221 1.462 0.193 1.00 98.31 85 ALA A CA 1
ATOM 613 C C . ALA A 1 85 ? 3.889 0.292 1.136 1.00 98.31 85 ALA A C 1
ATOM 615 O O . ALA A 1 85 ? 2.966 0.385 1.951 1.00 98.31 85 ALA A O 1
ATOM 616 N N . TYR A 1 86 ? 4.682 -0.782 1.073 1.00 98.38 86 TYR A N 1
ATOM 617 C CA . TYR A 1 86 ? 4.552 -1.947 1.944 1.00 98.38 86 TYR A CA 1
ATOM 618 C C . TYR A 1 86 ? 4.727 -1.596 3.429 1.00 98.38 86 TYR A C 1
ATOM 620 O O . TYR A 1 86 ? 3.883 -1.957 4.253 1.00 98.38 86 TYR A O 1
ATOM 628 N N . LEU A 1 87 ? 5.786 -0.861 3.783 1.00 98.38 87 LEU A N 1
ATOM 629 C CA . LEU A 1 87 ? 6.063 -0.468 5.169 1.00 98.38 87 LEU A CA 1
ATOM 630 C C . LEU A 1 87 ? 5.009 0.500 5.724 1.00 98.38 87 LEU A C 1
ATOM 632 O O . LEU A 1 87 ? 4.632 0.393 6.892 1.00 98.38 87 LEU A O 1
ATOM 636 N N . LEU A 1 88 ? 4.476 1.400 4.896 1.00 98.50 88 LEU A N 1
ATOM 637 C CA . LEU A 1 88 ? 3.378 2.294 5.273 1.00 98.50 88 LEU A CA 1
ATOM 638 C C . LEU A 1 88 ? 2.071 1.520 5.514 1.00 98.50 88 LEU A C 1
ATOM 640 O O . LEU A 1 88 ? 1.379 1.780 6.502 1.00 98.50 88 LEU A O 1
ATOM 644 N N . LEU A 1 89 ? 1.753 0.529 4.670 1.00 98.38 89 LEU A N 1
ATOM 645 C CA . LEU A 1 89 ? 0.586 -0.345 4.846 1.00 98.38 89 LEU A CA 1
ATOM 646 C C . LEU A 1 89 ? 0.728 -1.250 6.080 1.00 98.38 89 LEU A C 1
ATOM 648 O O . LEU A 1 89 ? -0.236 -1.422 6.835 1.00 98.38 89 LEU A O 1
ATOM 652 N N . TRP A 1 90 ? 1.928 -1.789 6.324 1.00 98.25 90 TRP A N 1
ATOM 653 C CA . TRP A 1 90 ? 2.257 -2.495 7.563 1.00 98.25 90 TRP A CA 1
ATOM 654 C C . TRP A 1 90 ? 2.014 -1.599 8.776 1.00 98.25 90 TRP A C 1
ATOM 656 O O . TRP A 1 90 ? 1.262 -1.988 9.671 1.00 98.25 90 TRP A O 1
ATOM 666 N N . PHE A 1 91 ? 2.597 -0.394 8.793 1.00 97.44 91 PHE A N 1
ATOM 667 C CA . PHE A 1 91 ? 2.477 0.519 9.925 1.00 97.44 91 PHE A CA 1
ATOM 668 C C . PHE A 1 91 ? 1.013 0.883 10.174 1.00 97.44 91 PHE A C 1
ATOM 670 O O . PHE A 1 91 ? 0.536 0.748 11.298 1.00 97.44 91 PHE A O 1
ATOM 677 N N . ALA A 1 92 ? 0.263 1.254 9.133 1.00 96.62 92 ALA A N 1
ATOM 678 C CA . ALA A 1 92 ? -1.169 1.536 9.223 1.00 96.62 92 ALA A CA 1
ATOM 679 C C . ALA A 1 92 ? -1.970 0.374 9.844 1.00 96.62 92 ALA A C 1
ATOM 681 O O . ALA A 1 92 ? -2.818 0.594 10.719 1.00 96.62 92 ALA A O 1
ATOM 682 N N . THR A 1 93 ? -1.670 -0.860 9.425 1.00 96.44 93 THR A N 1
ATOM 683 C CA . THR A 1 93 ? -2.318 -2.088 9.908 1.00 96.44 93 THR A CA 1
ATOM 684 C C . THR A 1 93 ? -1.951 -2.367 11.364 1.00 96.44 93 THR A C 1
ATOM 686 O O . THR A 1 93 ? -2.837 -2.452 12.218 1.00 96.44 93 THR A O 1
ATOM 689 N N . PHE A 1 94 ? -0.655 -2.444 11.680 1.00 95.19 94 PHE A N 1
ATOM 690 C CA . PHE A 1 94 ? -0.137 -2.659 13.032 1.00 95.19 94 PHE A CA 1
ATOM 691 C C . PHE A 1 94 ? -0.666 -1.605 14.014 1.00 95.19 94 PHE A C 1
ATOM 693 O O . PHE A 1 94 ? -1.184 -1.949 15.079 1.00 95.19 94 PHE A O 1
ATOM 700 N N . TRP A 1 95 ? -0.623 -0.329 13.625 1.00 93.88 95 TRP A N 1
ATOM 701 C CA . TRP A 1 95 ? -1.114 0.793 14.422 1.00 93.88 95 TRP A CA 1
ATOM 702 C C . TRP A 1 95 ? -2.621 0.707 14.674 1.00 93.88 95 TRP A C 1
ATOM 704 O O . TRP A 1 95 ? -3.068 0.896 15.807 1.00 93.88 95 TRP A O 1
ATOM 714 N N . GLY A 1 96 ? -3.402 0.329 13.655 1.00 91.94 96 GLY A N 1
ATOM 715 C CA . GLY A 1 96 ? -4.839 0.069 13.774 1.00 91.94 96 GLY A CA 1
ATOM 716 C C . GLY A 1 96 ? -5.167 -1.026 14.796 1.00 91.94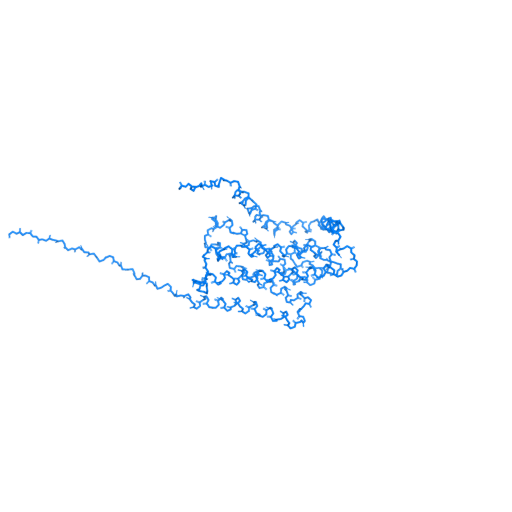 96 GLY A C 1
ATOM 717 O O . GLY A 1 96 ? -6.070 -0.867 15.626 1.00 91.94 96 GLY A O 1
ATOM 718 N N . VAL A 1 97 ? -4.393 -2.117 14.807 1.00 90.62 97 VAL A N 1
ATOM 719 C CA . VAL A 1 97 ? -4.530 -3.175 15.821 1.00 90.62 97 VAL A CA 1
ATOM 720 C C . VAL A 1 97 ? -4.135 -2.655 17.203 1.00 90.62 97 VAL A C 1
ATOM 722 O O . VAL A 1 97 ? -4.923 -2.800 18.144 1.00 90.62 97 VAL A O 1
ATOM 725 N N . ALA A 1 98 ? -2.977 -2.001 17.322 1.00 88.38 98 ALA A N 1
ATOM 726 C CA . ALA A 1 98 ? -2.440 -1.484 18.578 1.00 88.38 98 ALA A CA 1
ATOM 727 C C . ALA A 1 98 ? -3.389 -0.483 19.260 1.00 88.38 98 ALA A C 1
ATOM 729 O O . ALA A 1 98 ? -3.684 -0.643 20.449 1.00 88.38 98 ALA A O 1
ATOM 730 N N . MET A 1 99 ? -3.946 0.479 18.509 1.00 87.75 99 MET A N 1
ATOM 731 C CA . MET A 1 99 ? -4.901 1.468 19.035 1.00 87.75 99 MET A CA 1
ATOM 732 C C . MET A 1 99 ? -6.247 0.862 19.456 1.00 87.75 99 MET A C 1
ATOM 734 O O . MET A 1 99 ? -6.948 1.428 20.292 1.00 87.75 99 MET A O 1
ATOM 738 N N . SER A 1 100 ? -6.624 -0.289 18.888 1.00 80.25 100 SER A N 1
ATOM 739 C CA . SER A 1 100 ? -7.859 -0.999 19.250 1.00 80.25 100 SER A CA 1
ATOM 740 C C . SER A 1 100 ? -7.707 -1.906 20.481 1.00 80.25 100 SER A C 1
ATOM 742 O O . SER A 1 100 ? -8.706 -2.412 21.002 1.00 80.25 100 SER A O 1
ATOM 744 N N . GLY A 1 101 ? -6.466 -2.134 20.923 1.00 74.31 101 GLY A N 1
ATOM 745 C CA . GLY A 1 101 ? -6.108 -2.905 22.108 1.00 74.31 101 GLY A CA 1
ATOM 746 C C . GLY A 1 101 ? -5.805 -2.025 23.325 1.00 74.31 101 GLY A C 1
ATOM 747 O O . GLY A 1 101 ? -6.311 -0.916 23.469 1.00 74.31 101 GLY A O 1
ATOM 748 N N . LYS A 1 102 ? -4.971 -2.543 24.235 1.00 72.81 102 LYS A N 1
ATOM 749 C CA . LYS A 1 102 ? -4.451 -1.792 25.396 1.00 72.81 102 LYS A CA 1
ATOM 750 C C . LYS A 1 102 ? -3.028 -1.260 25.190 1.00 72.81 102 LYS A C 1
ATOM 752 O O . LYS A 1 102 ? -2.569 -0.495 26.028 1.00 72.81 102 LYS A O 1
ATOM 757 N N . LEU A 1 103 ? -2.368 -1.643 24.092 1.00 71.25 103 LEU A N 1
ATOM 758 C CA . LEU A 1 103 ? -0.960 -1.349 23.789 1.00 71.25 103 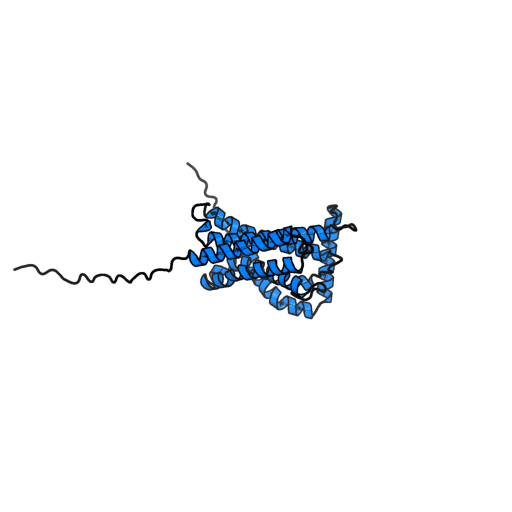LEU A CA 1
ATOM 759 C C . LEU A 1 103 ? -0.633 0.150 23.839 1.00 71.25 103 LEU A C 1
ATOM 761 O O . LEU A 1 103 ? 0.433 0.528 24.302 1.00 71.25 103 LEU A O 1
ATOM 765 N N . THR A 1 104 ? -1.563 1.008 23.414 1.00 73.69 104 THR A N 1
ATOM 766 C CA . THR A 1 104 ? -1.374 2.467 23.384 1.00 73.69 104 THR A CA 1
ATOM 767 C C . THR A 1 104 ? -2.036 3.207 24.553 1.00 73.69 104 THR A C 1
ATOM 769 O O . THR A 1 104 ? -2.039 4.441 24.586 1.00 73.69 104 THR A O 1
ATOM 772 N N . LYS A 1 105 ? -2.626 2.494 25.527 1.00 74.38 105 LYS A N 1
ATOM 773 C CA . LYS A 1 105 ? -3.434 3.108 26.591 1.00 74.38 105 LYS A CA 1
ATOM 774 C C . LYS A 1 105 ? -2.560 3.964 27.516 1.00 74.38 105 LYS A C 1
ATOM 776 O O . LYS A 1 105 ? -1.837 3.437 28.351 1.00 74.38 105 LYS A O 1
ATOM 781 N N . GLY A 1 106 ? -2.706 5.284 27.411 1.00 75.56 106 GLY A N 1
ATOM 782 C CA . GLY A 1 106 ? -1.959 6.259 28.214 1.00 75.56 106 GLY A CA 1
ATOM 783 C C . GLY A 1 106 ? -0.587 6.633 27.644 1.00 75.56 106 GLY A C 1
ATOM 784 O O . GLY A 1 106 ? 0.016 7.575 28.139 1.00 75.56 106 GLY A O 1
ATOM 785 N N . ALA A 1 107 ? -0.125 5.960 26.584 1.00 80.25 107 ALA A N 1
ATOM 786 C CA . ALA A 1 107 ? 1.162 6.249 25.953 1.00 80.25 107 ALA A CA 1
ATOM 787 C C . ALA A 1 107 ? 1.122 7.507 25.066 1.00 80.25 107 ALA A C 1
ATOM 789 O O . ALA A 1 107 ? 2.099 8.242 24.997 1.00 80.25 107 ALA A O 1
ATOM 790 N N . LEU A 1 108 ? -0.002 7.763 24.381 1.00 82.50 108 LEU A N 1
ATOM 791 C CA . LEU A 1 108 ? -0.151 8.872 23.431 1.00 82.50 108 LEU A CA 1
ATOM 792 C C . LEU A 1 108 ? -1.521 9.553 23.548 1.00 82.50 108 LEU A C 1
ATOM 794 O O . LEU A 1 108 ? -2.515 8.946 23.954 1.00 82.50 108 LEU A O 1
ATOM 798 N N . LYS A 1 109 ? -1.582 10.825 23.134 1.00 86.69 109 LYS A N 1
ATOM 799 C CA . LYS A 1 109 ? -2.831 11.599 23.047 1.00 86.69 109 LYS A CA 1
ATOM 800 C C . LYS A 1 109 ? -3.782 10.952 22.018 1.00 86.69 109 LYS A C 1
ATOM 802 O O . LYS A 1 109 ? -3.329 10.653 20.912 1.00 86.69 109 LYS A O 1
ATOM 807 N N . PRO A 1 110 ? -5.096 10.809 22.298 1.00 84.81 110 PRO A N 1
ATOM 808 C CA . PRO A 1 110 ? -6.040 10.177 21.369 1.00 84.81 110 PRO A CA 1
ATOM 809 C C . PRO A 1 110 ? -6.059 10.793 19.964 1.00 84.81 110 PRO A C 1
ATOM 811 O O . PRO A 1 110 ? -6.137 10.060 18.985 1.00 84.81 110 PRO A O 1
ATOM 814 N N . ALA A 1 111 ? -5.924 12.120 19.856 1.00 88.12 111 ALA A N 1
ATOM 815 C CA . ALA A 1 111 ? -5.857 12.813 18.569 1.00 88.12 111 ALA A CA 1
ATOM 816 C C . ALA A 1 111 ? -4.681 12.337 17.695 1.00 88.12 111 ALA A C 1
ATOM 818 O O . ALA A 1 111 ? -4.857 12.137 16.499 1.00 88.12 111 ALA A O 1
ATOM 819 N N . LEU A 1 112 ? -3.510 12.083 18.294 1.00 87.38 112 LEU A N 1
ATOM 820 C CA . LEU A 1 112 ? -2.345 11.563 17.576 1.00 87.38 112 LEU A CA 1
ATOM 821 C C . LEU A 1 112 ? -2.543 10.093 17.175 1.00 87.38 112 LEU A C 1
ATOM 823 O O . LEU A 1 112 ? -2.196 9.714 16.062 1.00 87.38 112 LEU A O 1
ATOM 827 N N . LEU A 1 113 ? -3.151 9.274 18.043 1.00 86.25 113 LEU A N 1
ATOM 828 C CA . LEU A 1 113 ? -3.466 7.876 17.718 1.00 86.25 113 LEU A CA 1
ATOM 829 C C . LEU A 1 113 ? -4.346 7.770 16.465 1.00 86.25 113 LEU A C 1
ATOM 831 O O . LEU A 1 113 ? -4.011 7.010 15.557 1.00 86.25 113 LEU A O 1
ATOM 835 N N . PHE A 1 114 ? -5.429 8.553 16.409 1.00 89.00 114 PHE A N 1
ATOM 836 C CA . PHE A 1 114 ? -6.324 8.583 15.252 1.00 89.00 114 PHE A CA 1
ATOM 837 C C . PHE A 1 114 ? -5.689 9.258 14.033 1.00 89.00 114 PHE A C 1
ATOM 839 O O . PHE A 1 114 ? -5.779 8.696 12.949 1.00 89.00 114 PHE A O 1
ATOM 846 N N . GLY A 1 115 ? -4.998 10.391 14.204 1.00 90.69 115 GLY A N 1
ATOM 847 C CA . GLY A 1 115 ? -4.362 11.113 13.098 1.00 90.69 115 GLY A CA 1
ATOM 848 C C . GLY A 1 115 ? -3.312 10.281 12.357 1.00 90.69 115 GLY A C 1
ATOM 849 O O . GLY A 1 115 ? -3.301 10.268 11.132 1.00 90.69 115 GLY A O 1
ATOM 850 N N . LEU A 1 116 ? -2.488 9.507 13.074 1.00 91.19 116 LEU A N 1
ATOM 851 C CA . LEU A 1 116 ? -1.540 8.583 12.439 1.00 91.19 116 LEU A CA 1
ATOM 852 C C . LEU A 1 116 ? -2.271 7.440 11.710 1.00 91.19 116 LEU A C 1
ATOM 854 O O . LEU A 1 116 ? -1.921 7.118 10.577 1.00 91.19 116 LEU A O 1
ATOM 858 N N . HIS A 1 117 ? -3.313 6.853 12.314 1.00 93.50 117 HIS A N 1
ATOM 859 C CA . HIS A 1 117 ? -4.105 5.805 11.655 1.00 93.50 117 HIS A CA 1
ATOM 860 C C . HIS A 1 117 ? -4.858 6.309 10.411 1.00 93.50 117 HIS A C 1
ATOM 862 O O . HIS A 1 117 ? -5.101 5.526 9.501 1.00 93.50 117 HIS A O 1
ATOM 868 N N . GLU A 1 118 ? -5.221 7.591 10.362 1.00 91.81 118 GLU A N 1
ATOM 869 C CA . GLU A 1 118 ? -5.827 8.231 9.192 1.00 91.81 118 GLU A CA 1
ATOM 870 C C . GLU A 1 118 ? -4.779 8.547 8.115 1.00 91.81 118 GLU A C 1
ATOM 872 O O . GLU A 1 118 ? -5.006 8.254 6.946 1.00 91.81 118 GLU A O 1
ATOM 877 N N . PHE A 1 119 ? -3.607 9.065 8.496 1.00 94.44 119 PHE A N 1
ATOM 878 C CA . PHE A 1 119 ? -2.568 9.525 7.567 1.00 94.44 119 PHE A CA 1
ATOM 879 C C . PHE A 1 119 ? -1.819 8.396 6.834 1.00 94.44 119 PHE A C 1
ATOM 881 O O . PHE A 1 119 ? -1.655 8.449 5.614 1.00 94.44 119 PHE A O 1
ATOM 888 N N . PHE A 1 120 ? -1.371 7.356 7.548 1.00 95.69 120 PHE A N 1
ATOM 889 C CA . PHE A 1 120 ? -0.520 6.315 6.952 1.00 95.69 120 PHE A CA 1
ATOM 890 C C . PHE A 1 120 ? -1.172 5.491 5.821 1.00 95.69 120 PHE A C 1
ATOM 892 O O . PHE A 1 120 ? -0.475 5.236 4.838 1.00 95.69 120 PHE A O 1
ATOM 899 N N . PRO A 1 121 ? -2.469 5.109 5.869 1.00 96.06 121 PRO A N 1
ATOM 900 C CA . PRO A 1 121 ? -3.139 4.459 4.740 1.00 96.06 121 PRO A CA 1
ATOM 901 C C . PRO A 1 121 ? -3.122 5.292 3.454 1.00 96.06 121 PRO A C 1
ATOM 903 O O . PRO A 1 121 ? -2.875 4.741 2.384 1.00 96.06 121 PRO A O 1
ATOM 906 N N . PHE A 1 122 ? -3.357 6.609 3.544 1.00 96.31 122 PHE A N 1
ATOM 907 C CA . PHE A 1 122 ? -3.296 7.491 2.375 1.00 96.31 122 PHE A CA 1
ATOM 908 C C . PHE A 1 122 ? -1.897 7.498 1.770 1.00 96.31 122 PHE A C 1
ATOM 910 O O . PHE A 1 122 ? -1.757 7.318 0.563 1.00 96.31 122 PHE A O 1
ATOM 917 N N . LEU A 1 123 ? -0.862 7.637 2.603 1.00 96.75 123 LEU A N 1
ATOM 918 C CA . LEU A 1 123 ? 0.516 7.636 2.122 1.00 96.75 123 LEU A CA 1
ATOM 919 C C . LEU A 1 123 ? 0.897 6.278 1.505 1.00 96.75 123 LEU A C 1
ATOM 921 O O . LEU A 1 123 ? 1.543 6.251 0.463 1.00 96.75 123 LEU A O 1
ATOM 925 N N . ALA A 1 124 ? 0.434 5.159 2.077 1.00 98.19 124 ALA A N 1
ATOM 926 C CA . ALA A 1 124 ? 0.630 3.824 1.507 1.00 98.19 124 ALA A CA 1
ATOM 927 C C . ALA A 1 124 ? 0.004 3.684 0.109 1.00 98.19 124 ALA A C 1
ATOM 929 O O . ALA A 1 124 ? 0.652 3.176 -0.803 1.00 98.19 124 ALA A O 1
ATOM 930 N N . VAL A 1 125 ? -1.229 4.170 -0.080 1.00 97.56 125 VAL A N 1
ATOM 931 C CA . VAL A 1 125 ? -1.918 4.159 -1.384 1.00 97.56 125 VAL A CA 1
ATOM 932 C C . VAL A 1 125 ? -1.241 5.100 -2.386 1.00 97.56 125 VAL A C 1
ATOM 934 O O . VAL A 1 125 ? -1.086 4.722 -3.543 1.00 97.56 125 VAL A O 1
ATOM 937 N N . ILE A 1 126 ? -0.764 6.274 -1.957 1.00 97.00 126 ILE A N 1
ATOM 938 C CA . ILE A 1 126 ? 0.001 7.196 -2.815 1.00 97.00 126 ILE A CA 1
ATOM 939 C C . ILE A 1 126 ? 1.306 6.541 -3.287 1.00 97.00 126 ILE A C 1
ATOM 941 O O . ILE A 1 126 ? 1.571 6.517 -4.485 1.00 97.00 126 ILE A O 1
ATOM 945 N N . PHE A 1 127 ? 2.097 5.951 -2.386 1.00 97.88 127 PHE A N 1
ATOM 946 C CA . PHE A 1 127 ? 3.340 5.271 -2.770 1.00 97.88 127 PHE A CA 1
ATOM 947 C C . PHE A 1 127 ? 3.095 4.006 -3.604 1.00 97.88 127 PHE A C 1
ATOM 949 O O . PHE A 1 127 ? 3.878 3.729 -4.509 1.00 97.88 127 PHE A O 1
ATOM 956 N N . ALA A 1 128 ? 2.001 3.273 -3.371 1.00 97.88 128 ALA A N 1
ATOM 957 C CA . ALA A 1 128 ? 1.603 2.147 -4.218 1.00 97.88 128 ALA A CA 1
ATOM 958 C C . ALA A 1 128 ? 1.205 2.602 -5.635 1.00 97.88 128 ALA A C 1
ATOM 960 O O . ALA A 1 128 ? 1.571 1.950 -6.611 1.00 97.88 128 ALA A O 1
ATOM 961 N N . ALA A 1 129 ? 0.516 3.742 -5.760 1.00 95.88 129 ALA A N 1
ATOM 962 C CA . ALA A 1 129 ? 0.210 4.348 -7.053 1.00 95.88 129 ALA A CA 1
ATOM 963 C C . ALA A 1 129 ? 1.484 4.825 -7.771 1.00 95.88 129 ALA A C 1
ATOM 965 O O . ALA A 1 129 ? 1.657 4.520 -8.944 1.00 95.88 129 ALA A O 1
ATOM 966 N N . VAL A 1 130 ? 2.413 5.493 -7.073 1.00 93.56 130 VAL A N 1
ATOM 967 C CA . VAL A 1 130 ? 3.727 5.875 -7.630 1.00 93.56 130 VAL A CA 1
ATOM 968 C C . VAL A 1 130 ? 4.507 4.643 -8.094 1.00 93.56 130 VAL A C 1
ATOM 970 O O . VAL A 1 130 ? 5.007 4.635 -9.211 1.00 93.56 130 VAL A O 1
ATOM 973 N N . HIS A 1 131 ? 4.562 3.580 -7.288 1.00 95.62 131 HIS A N 1
ATOM 974 C CA . HIS A 1 131 ? 5.181 2.305 -7.665 1.00 95.62 131 HIS A CA 1
ATOM 975 C C . HIS A 1 131 ? 4.581 1.739 -8.965 1.00 95.62 131 HIS A C 1
ATOM 977 O O . HIS A 1 131 ? 5.326 1.440 -9.896 1.00 95.62 131 HIS A O 1
ATOM 983 N N . ALA A 1 132 ? 3.250 1.668 -9.070 1.00 94.88 132 ALA A N 1
ATOM 984 C CA . ALA A 1 132 ? 2.570 1.185 -10.272 1.00 94.88 132 ALA A CA 1
ATOM 985 C C . ALA A 1 132 ? 2.760 2.101 -11.499 1.00 94.88 132 ALA A C 1
ATOM 987 O O . ALA A 1 132 ? 2.868 1.603 -12.615 1.00 94.88 132 ALA A O 1
ATOM 988 N N . LEU A 1 133 ? 2.828 3.424 -11.308 1.00 91.31 133 LEU A N 1
ATOM 989 C CA . LEU A 1 133 ? 3.080 4.389 -12.385 1.00 91.31 133 LEU A CA 1
ATOM 990 C C . LEU A 1 133 ? 4.520 4.314 -12.903 1.00 91.31 133 LEU A C 1
ATOM 992 O O . LEU A 1 133 ? 4.727 4.375 -14.109 1.00 91.31 133 LEU A O 1
ATOM 996 N N . VAL A 1 134 ? 5.510 4.131 -12.022 1.00 90.50 134 VAL A N 1
ATOM 997 C CA . VAL A 1 134 ? 6.910 3.919 -12.432 1.00 90.50 134 VAL A CA 1
ATOM 998 C C . VAL A 1 134 ? 7.043 2.620 -13.234 1.00 90.50 134 VAL A C 1
ATOM 1000 O O . VAL A 1 134 ? 7.747 2.601 -14.239 1.00 90.50 134 VAL A O 1
ATOM 1003 N N . LEU A 1 135 ? 6.317 1.557 -12.866 1.00 91.56 135 LEU A N 1
ATOM 1004 C CA . LEU A 1 135 ? 6.319 0.302 -13.627 1.00 91.56 135 LEU A CA 1
ATOM 1005 C C . LEU A 1 135 ? 5.820 0.450 -15.080 1.00 91.56 135 LEU A C 1
ATOM 1007 O O . LEU A 1 135 ? 6.264 -0.318 -15.926 1.00 91.56 135 LEU A O 1
ATOM 1011 N N . LEU A 1 136 ? 4.983 1.446 -15.410 1.00 89.06 136 LEU A N 1
ATOM 1012 C CA . LEU A 1 136 ? 4.540 1.704 -16.798 1.00 89.06 136 LEU A CA 1
ATOM 1013 C C . LEU A 1 136 ? 5.669 2.168 -17.739 1.00 89.06 136 LEU A C 1
ATOM 1015 O O . LEU A 1 136 ? 5.500 2.143 -18.960 1.00 89.06 136 LEU A O 1
ATOM 1019 N N . GLY A 1 137 ? 6.798 2.631 -17.192 1.00 84.12 137 GLY A N 1
ATOM 1020 C CA . GLY A 1 137 ? 7.999 2.961 -17.964 1.00 84.12 137 GLY A CA 1
ATOM 1021 C C . GLY A 1 137 ? 9.042 1.841 -18.002 1.00 84.12 137 GLY A C 1
ATOM 1022 O O . GLY A 1 137 ? 9.992 1.928 -18.782 1.00 84.12 137 GLY A O 1
ATOM 1023 N N . ASP A 1 138 ? 8.877 0.781 -17.205 1.00 85.25 138 ASP A N 1
ATOM 1024 C CA . ASP A 1 138 ? 9.864 -0.290 -17.078 1.00 85.25 138 ASP A CA 1
ATOM 1025 C C . ASP A 1 138 ? 9.873 -1.230 -18.299 1.00 85.25 138 ASP A C 1
ATOM 1027 O O . ASP A 1 138 ? 8.881 -1.888 -18.627 1.00 85.25 138 ASP A O 1
ATOM 1031 N N . GLN A 1 139 ? 11.031 -1.314 -18.958 1.00 84.19 139 GLN A N 1
ATOM 1032 C CA . GLN A 1 139 ? 11.234 -2.106 -20.179 1.00 84.19 139 GLN A CA 1
ATOM 1033 C C . GLN A 1 139 ? 11.559 -3.588 -19.911 1.00 84.19 139 GLN A C 1
ATOM 1035 O O . GLN A 1 139 ? 11.766 -4.347 -20.853 1.00 84.19 139 GLN A O 1
ATOM 1040 N N . TYR A 1 140 ? 11.633 -4.028 -18.650 1.00 84.94 140 TYR A N 1
ATOM 1041 C CA . TYR A 1 140 ? 11.899 -5.427 -18.305 1.00 84.94 140 TYR A CA 1
ATOM 1042 C C . TYR A 1 140 ? 10.588 -6.181 -18.054 1.00 84.94 140 TYR A C 1
ATOM 1044 O O . TYR A 1 140 ? 10.286 -7.172 -18.721 1.00 84.94 140 TYR A O 1
ATOM 1052 N N . ILE A 1 141 ? 9.763 -5.667 -17.142 1.00 85.31 141 ILE A N 1
ATOM 1053 C CA . ILE A 1 141 ? 8.481 -6.253 -16.726 1.00 85.31 141 ILE A CA 1
ATOM 1054 C C . ILE A 1 141 ? 7.402 -6.062 -17.806 1.00 85.31 141 ILE A C 1
ATOM 1056 O O . ILE A 1 141 ? 6.493 -6.890 -17.907 1.00 85.31 141 ILE A O 1
ATOM 1060 N N . HIS A 1 142 ? 7.519 -5.016 -18.638 1.00 87.38 142 HIS A N 1
ATOM 1061 C CA . HIS A 1 142 ? 6.530 -4.635 -19.659 1.00 87.38 142 HIS A CA 1
ATOM 1062 C C . HIS A 1 142 ? 5.120 -4.422 -19.071 1.00 87.38 142 HIS A C 1
ATOM 1064 O O . HIS A 1 142 ? 4.116 -4.804 -19.675 1.00 87.38 142 HIS A O 1
ATOM 1070 N N . PHE A 1 143 ? 5.040 -3.840 -17.870 1.00 90.44 143 PHE A N 1
ATOM 1071 C CA . PHE A 1 143 ? 3.782 -3.628 -17.156 1.00 90.44 143 PHE A CA 1
ATOM 1072 C C . PHE A 1 143 ? 2.905 -2.598 -17.880 1.00 90.44 143 PHE A C 1
ATOM 1074 O O . PHE A 1 143 ? 3.348 -1.489 -18.172 1.00 90.44 143 PHE A O 1
ATOM 1081 N N . GLN A 1 144 ? 1.650 -2.948 -18.166 1.00 90.56 144 GLN A N 1
ATOM 1082 C CA . GLN A 1 144 ? 0.731 -2.082 -18.909 1.00 90.56 144 GLN A CA 1
ATOM 1083 C C . GLN A 1 144 ?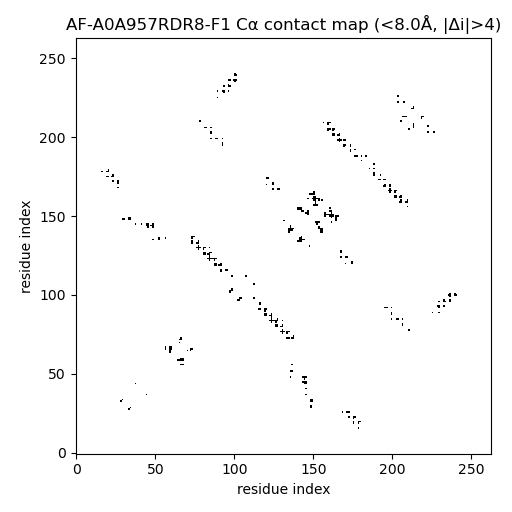 -0.387 -1.545 -18.014 1.00 90.56 144 GLN A C 1
ATOM 1085 O O . GLN A 1 144 ? -0.773 -2.159 -17.021 1.00 90.56 144 GLN A O 1
ATOM 1090 N N . LEU A 1 145 ? -1.010 -0.435 -18.429 1.00 88.44 145 LEU A N 1
ATOM 1091 C CA . LEU A 1 145 ? -2.172 0.138 -17.736 1.00 88.44 145 LEU A CA 1
ATOM 1092 C C . LEU A 1 145 ? -3.300 -0.893 -17.551 1.00 88.44 145 LEU A C 1
ATOM 1094 O O . LEU A 1 145 ? -3.968 -0.904 -16.519 1.00 88.44 145 LEU A O 1
ATOM 1098 N N . ARG A 1 146 ? -3.469 -1.811 -18.512 1.00 87.56 146 ARG A N 1
ATOM 1099 C CA . ARG A 1 146 ? -4.426 -2.921 -18.407 1.00 87.56 146 ARG A CA 1
ATOM 1100 C C . ARG A 1 146 ? -4.157 -3.815 -17.185 1.00 87.56 146 ARG A C 1
ATOM 1102 O O . ARG A 1 146 ? -5.117 -4.267 -16.589 1.00 87.56 146 ARG A O 1
ATOM 1109 N N . ASP A 1 147 ? -2.903 -4.022 -16.781 1.00 89.81 147 ASP A N 1
ATOM 1110 C CA . ASP A 1 147 ? -2.505 -4.948 -15.706 1.00 89.81 147 ASP A CA 1
ATOM 1111 C C . ASP A 1 147 ? -2.666 -4.311 -14.311 1.00 89.81 147 ASP A C 1
ATOM 1113 O O . ASP A 1 147 ? -2.848 -4.997 -13.300 1.00 89.81 147 ASP A O 1
ATOM 1117 N N . LEU A 1 148 ? -2.689 -2.974 -14.263 1.00 90.50 148 LEU A N 1
ATOM 1118 C CA . LEU A 1 148 ? -3.177 -2.209 -13.115 1.00 90.50 148 LEU A CA 1
ATOM 1119 C C . LEU A 1 148 ? -4.711 -2.218 -13.020 1.00 90.50 148 LEU A C 1
ATOM 1121 O O . LEU A 1 148 ? -5.243 -2.039 -11.926 1.00 90.50 148 LEU A O 1
ATOM 1125 N N . LEU A 1 149 ? -5.429 -2.399 -14.135 1.00 89.25 149 LEU A N 1
ATOM 1126 C CA . LEU A 1 149 ? -6.901 -2.401 -14.198 1.00 89.25 149 LEU A CA 1
ATOM 1127 C C . LEU A 1 149 ? -7.535 -3.796 -14.086 1.00 89.25 149 LEU A C 1
ATOM 1129 O O . LEU A 1 149 ? -8.657 -3.943 -13.601 1.00 89.25 149 LEU A O 1
ATOM 1133 N N . LEU A 1 150 ? -6.801 -4.820 -14.508 1.00 88.19 150 LEU A N 1
ATOM 1134 C CA . LEU A 1 150 ? -7.158 -6.227 -14.479 1.00 88.19 150 LEU A CA 1
ATOM 1135 C C . LEU A 1 150 ? -6.099 -6.987 -13.672 1.00 88.19 150 LEU A C 1
ATOM 1137 O O . LEU A 1 150 ? -5.011 -7.265 -14.179 1.00 88.19 150 LEU A O 1
ATOM 1141 N N . PRO A 1 151 ? -6.397 -7.370 -12.419 1.00 89.50 151 PRO A N 1
ATOM 1142 C CA . PRO A 1 151 ? -5.540 -8.287 -11.689 1.00 89.50 151 PRO A CA 1
ATOM 1143 C C . PRO A 1 151 ? -5.271 -9.559 -12.503 1.00 89.50 151 PRO A C 1
ATOM 1145 O O . PRO A 1 151 ? -6.178 -10.111 -13.126 1.00 89.50 151 PRO A O 1
ATOM 1148 N N . PHE A 1 152 ? -4.033 -10.049 -12.432 1.00 93.38 152 PHE A N 1
ATOM 1149 C CA . PHE A 1 152 ? -3.578 -11.304 -13.040 1.00 93.38 152 PHE A CA 1
ATOM 1150 C C . PHE A 1 152 ? -3.395 -11.320 -14.576 1.00 93.38 152 PHE A C 1
ATOM 1152 O O . PHE A 1 152 ? -3.149 -12.395 -15.118 1.00 93.38 152 PHE A O 1
ATOM 1159 N N . THR A 1 153 ? -3.433 -10.177 -15.283 1.00 90.69 153 THR A N 1
ATOM 1160 C CA . THR A 1 153 ? -3.158 -10.120 -16.747 1.00 90.69 153 THR A CA 1
ATOM 1161 C C . THR A 1 153 ? -1.720 -9.772 -17.140 1.00 90.69 153 THR A C 1
ATOM 1163 O O . THR A 1 153 ? -1.391 -9.811 -18.330 1.00 90.69 153 THR A O 1
ATOM 1166 N N . ALA A 1 154 ? -0.866 -9.439 -16.166 1.00 91.88 154 ALA A N 1
ATOM 1167 C CA . ALA A 1 154 ? 0.532 -9.098 -16.410 1.00 91.88 154 ALA A CA 1
ATOM 1168 C C . ALA A 1 154 ? 1.284 -10.259 -17.085 1.00 91.88 154 ALA A C 1
ATOM 1170 O O . ALA A 1 154 ? 1.156 -11.416 -16.684 1.00 91.88 154 ALA A O 1
ATOM 1171 N N . SER A 1 155 ? 2.098 -9.953 -18.096 1.00 90.69 155 SER A N 1
ATOM 1172 C CA . SER A 1 155 ? 2.946 -10.941 -18.784 1.00 90.69 155 SER A CA 1
ATOM 1173 C C . SER A 1 155 ? 4.019 -11.531 -17.869 1.00 90.69 155 SER A C 1
ATOM 1175 O O . SER A 1 155 ? 4.354 -12.710 -17.973 1.00 90.69 155 SER A O 1
ATOM 1177 N N . TYR A 1 156 ? 4.546 -10.716 -16.958 1.00 89.62 156 TYR A N 1
ATOM 1178 C CA . TYR A 1 156 ? 5.508 -11.124 -15.945 1.00 89.62 156 TYR A CA 1
ATOM 1179 C C . TYR A 1 156 ? 4.773 -11.482 -14.646 1.00 89.62 156 TYR A C 1
ATOM 1181 O O . TYR A 1 156 ? 3.942 -10.709 -14.179 1.00 89.62 156 TYR A O 1
ATOM 1189 N N . LYS A 1 157 ? 5.064 -12.667 -14.087 1.00 92.75 157 LYS A N 1
ATOM 1190 C CA . LYS A 1 157 ? 4.578 -13.150 -12.774 1.00 92.75 157 LYS A CA 1
ATOM 1191 C C . LYS A 1 157 ? 3.084 -12.845 -12.452 1.00 92.75 157 LYS A C 1
ATOM 1193 O O . LYS A 1 157 ? 2.778 -12.444 -11.326 1.00 92.75 157 LYS A O 1
ATOM 1198 N N . PRO A 1 158 ? 2.117 -13.134 -13.354 1.00 94.31 158 PRO A N 1
ATOM 1199 C CA . PRO A 1 158 ? 0.727 -12.653 -13.273 1.00 94.31 158 PRO A CA 1
ATOM 1200 C C . PRO A 1 158 ? 0.055 -12.829 -11.909 1.00 94.31 158 PRO A C 1
ATOM 1202 O O . PRO A 1 158 ? -0.596 -11.906 -11.417 1.00 94.31 158 PRO A O 1
ATOM 1205 N N . VAL A 1 159 ? 0.228 -13.998 -11.276 1.00 96.50 159 VAL A N 1
ATOM 1206 C CA . VAL A 1 159 ? -0.329 -14.295 -9.947 1.00 96.50 159 VAL A CA 1
ATOM 1207 C C . VAL A 1 159 ? 0.140 -13.263 -8.920 1.00 96.50 159 VAL A C 1
ATOM 1209 O O . VAL A 1 159 ? -0.686 -12.628 -8.271 1.00 96.50 159 VAL A O 1
ATOM 1212 N N . TRP A 1 160 ? 1.452 -13.065 -8.792 1.00 96.69 160 TRP A N 1
ATOM 1213 C CA . TRP A 1 160 ? 2.056 -12.234 -7.752 1.00 96.69 160 TRP A CA 1
ATOM 1214 C C . TRP A 1 160 ? 1.821 -10.745 -8.004 1.00 96.69 160 TRP A C 1
ATOM 1216 O O . TRP A 1 160 ? 1.442 -10.032 -7.072 1.00 96.69 160 TRP A O 1
ATOM 1226 N N . THR A 1 161 ? 1.929 -10.284 -9.254 1.00 95.69 161 THR A N 1
ATOM 1227 C CA . THR A 1 161 ? 1.559 -8.916 -9.655 1.00 95.69 161 THR A CA 1
ATOM 1228 C C . THR A 1 161 ? 0.090 -8.627 -9.335 1.00 95.69 161 THR A C 1
ATOM 1230 O O . THR A 1 161 ? -0.224 -7.612 -8.714 1.00 95.69 161 THR A O 1
ATOM 1233 N N . GLY A 1 162 ? -0.816 -9.559 -9.656 1.00 94.94 162 GLY A N 1
ATOM 1234 C CA . GLY A 1 162 ? -2.247 -9.409 -9.390 1.00 94.94 162 GLY A CA 1
ATOM 1235 C C . GLY A 1 162 ? -2.607 -9.335 -7.902 1.00 94.94 162 GLY A C 1
ATOM 1236 O O . GLY A 1 162 ? -3.507 -8.573 -7.548 1.00 94.94 162 GLY A O 1
ATOM 1237 N N . LEU A 1 163 ? -1.886 -10.027 -7.005 1.00 96.75 163 LEU A N 1
ATOM 1238 C CA . LEU A 1 163 ? -2.066 -9.837 -5.551 1.00 96.75 163 LEU A CA 1
ATOM 1239 C C . LEU A 1 163 ? -1.733 -8.396 -5.121 1.00 96.75 163 LEU A C 1
ATOM 1241 O O . LEU A 1 163 ? -2.416 -7.846 -4.254 1.00 96.75 163 LEU A O 1
ATOM 1245 N N . GLY A 1 164 ? -0.729 -7.774 -5.751 1.00 97.56 164 GLY A N 1
ATOM 1246 C CA . GLY A 1 164 ? -0.391 -6.360 -5.573 1.00 97.56 164 GLY A CA 1
ATOM 1247 C C . GLY A 1 164 ? -1.540 -5.440 -5.995 1.00 97.56 164 GLY A C 1
ATOM 1248 O O . GLY A 1 164 ? -2.003 -4.630 -5.188 1.00 97.56 164 GLY A O 1
ATOM 1249 N N . THR A 1 165 ? -2.083 -5.634 -7.202 1.00 96.50 165 THR A N 1
ATOM 1250 C CA . THR A 1 165 ? -3.248 -4.881 -7.710 1.00 96.50 165 THR A CA 1
ATOM 1251 C C . THR A 1 165 ? -4.469 -5.025 -6.791 1.00 96.50 165 THR A C 1
ATOM 1253 O O . THR A 1 165 ? -5.087 -4.026 -6.413 1.00 96.50 165 THR A O 1
ATOM 1256 N N . VAL A 1 166 ? -4.793 -6.246 -6.341 1.00 95.75 166 VAL A N 1
ATOM 1257 C CA . VAL A 1 166 ? -5.913 -6.487 -5.407 1.00 95.75 166 VAL A CA 1
ATOM 1258 C C . VAL A 1 166 ? -5.664 -5.823 -4.049 1.00 95.75 166 VAL A C 1
ATOM 1260 O O . VAL A 1 166 ? -6.587 -5.238 -3.482 1.00 95.75 166 VAL A O 1
ATOM 1263 N N . SER A 1 167 ? -4.433 -5.856 -3.530 1.00 98.12 167 SER A N 1
ATOM 1264 C CA . SER A 1 167 ? -4.066 -5.161 -2.288 1.00 98.12 167 SER A CA 1
ATOM 1265 C C . SER A 1 167 ? -4.250 -3.641 -2.389 1.00 98.12 167 SER A C 1
ATOM 1267 O O . SER A 1 167 ? -4.842 -3.022 -1.497 1.00 98.12 167 SER A O 1
ATOM 1269 N N . PHE A 1 168 ? -3.797 -3.040 -3.492 1.00 97.31 168 PHE A N 1
ATOM 1270 C CA . PHE A 1 168 ? -3.950 -1.612 -3.776 1.00 97.31 168 PHE A CA 1
ATOM 1271 C C . PHE A 1 168 ? -5.429 -1.200 -3.835 1.00 97.31 168 PHE A C 1
ATOM 1273 O O . PHE A 1 168 ? -5.844 -0.248 -3.162 1.00 97.31 168 PHE A O 1
ATOM 1280 N N . TYR A 1 169 ? -6.256 -1.962 -4.555 1.00 94.50 169 TYR A N 1
ATOM 1281 C CA . TYR A 1 169 ? -7.703 -1.734 -4.630 1.00 94.50 169 TYR A CA 1
ATOM 1282 C C . TYR A 1 169 ? -8.384 -1.870 -3.277 1.00 94.50 169 TYR A C 1
ATOM 1284 O O . TYR A 1 169 ? -9.189 -1.019 -2.898 1.00 94.50 169 TYR A O 1
ATOM 1292 N N . LEU A 1 170 ? -8.048 -2.918 -2.526 1.00 93.00 170 LEU A N 1
ATOM 1293 C CA . LEU A 1 170 ? -8.650 -3.180 -1.228 1.00 93.00 170 LEU A CA 1
ATOM 1294 C C . LEU A 1 170 ? -8.289 -2.083 -0.222 1.00 93.00 170 LEU A C 1
ATOM 1296 O O . LEU A 1 170 ? -9.166 -1.602 0.492 1.00 93.00 170 LEU A O 1
ATOM 1300 N N . SER A 1 171 ? -7.038 -1.616 -0.224 1.00 96.06 171 SER A N 1
ATOM 1301 C CA . SER A 1 171 ? -6.578 -0.490 0.602 1.00 96.06 171 SER A CA 1
ATOM 1302 C C . SER A 1 171 ? -7.292 0.816 0.235 1.00 96.06 171 SER A C 1
ATOM 1304 O O . SER A 1 171 ? -7.778 1.527 1.115 1.00 96.06 171 SER A O 1
ATOM 1306 N N . THR A 1 172 ? -7.457 1.094 -1.060 1.00 95.62 172 THR A N 1
ATOM 1307 C CA . THR A 1 172 ? -8.193 2.271 -1.553 1.00 95.62 172 THR A CA 1
ATOM 1308 C C . THR A 1 172 ? -9.676 2.209 -1.167 1.00 95.62 172 THR A C 1
ATOM 1310 O O . THR A 1 172 ? -10.236 3.179 -0.650 1.00 95.62 172 THR A O 1
ATOM 1313 N N . ALA A 1 173 ? -10.314 1.046 -1.321 1.00 89.62 173 ALA A N 1
ATOM 1314 C CA . ALA A 1 173 ? -11.700 0.821 -0.917 1.00 89.62 173 ALA A CA 1
ATOM 1315 C C . ALA A 1 173 ? -11.887 0.919 0.608 1.00 89.62 173 ALA A C 1
ATOM 1317 O O . ALA A 1 173 ? -12.902 1.442 1.071 1.00 89.62 173 ALA A O 1
ATOM 1318 N N . LEU A 1 174 ? -10.913 0.473 1.410 1.00 92.50 174 LEU A N 1
ATOM 1319 C CA . LEU A 1 174 ? -10.906 0.617 2.871 1.00 92.50 174 LEU A CA 1
ATOM 1320 C C . LEU A 1 174 ? -10.887 2.086 3.303 1.00 92.50 174 LEU A C 1
ATOM 1322 O O . LEU A 1 174 ? -11.684 2.459 4.170 1.00 92.50 174 LEU A O 1
ATOM 1326 N N . ILE A 1 175 ? -10.059 2.921 2.671 1.00 94.00 175 ILE A N 1
ATOM 1327 C CA . ILE A 1 175 ? -10.052 4.378 2.880 1.00 94.00 175 ILE A CA 1
ATOM 1328 C C . ILE A 1 175 ? -11.417 4.966 2.502 1.00 94.00 175 ILE A C 1
ATOM 1330 O O . ILE A 1 175 ? -12.078 5.606 3.323 1.00 94.00 175 ILE A O 1
ATOM 1334 N N . ALA A 1 176 ? -11.901 4.679 1.292 1.00 89.50 176 ALA A N 1
ATOM 1335 C CA . ALA A 1 176 ? -13.170 5.204 0.792 1.00 89.50 176 ALA A CA 1
ATOM 1336 C C . ALA A 1 176 ? -14.378 4.771 1.661 1.00 89.50 176 ALA A C 1
ATOM 1338 O O . ALA A 1 176 ? -15.305 5.554 1.897 1.00 89.50 176 ALA A O 1
ATOM 1339 N N . SER A 1 177 ? -14.330 3.565 2.246 1.00 87.31 177 SER A N 1
ATOM 1340 C CA . SER A 1 177 ? -15.362 3.031 3.151 1.00 87.31 177 SER A CA 1
ATOM 1341 C C . SER A 1 177 ? -15.622 3.917 4.373 1.00 87.31 177 SER A C 1
ATOM 1343 O O . SER A 1 177 ? -16.741 3.942 4.897 1.00 87.31 177 SER A O 1
ATOM 1345 N N . PHE A 1 178 ? -14.614 4.670 4.833 1.00 89.25 178 PHE A N 1
ATOM 1346 C CA . PHE A 1 178 ? -14.755 5.581 5.963 1.00 89.25 178 PHE A CA 1
ATOM 1347 C C . PHE A 1 178 ? -15.791 6.666 5.674 1.00 89.25 178 PHE A C 1
ATOM 1349 O O . PHE A 1 178 ? -16.615 6.965 6.538 1.00 89.25 178 PHE A O 1
ATOM 1356 N N . TYR A 1 179 ? -15.822 7.225 4.469 1.00 88.88 179 TYR A N 1
ATOM 1357 C CA . TYR A 1 179 ? -16.724 8.324 4.123 1.00 88.88 179 TYR A CA 1
ATOM 1358 C C . TYR A 1 179 ? -18.183 7.857 4.005 1.00 88.88 179 TYR A C 1
ATOM 1360 O O . TYR A 1 179 ? -19.098 8.533 4.481 1.00 88.88 179 TYR A O 1
ATOM 1368 N N . VAL A 1 180 ? -18.407 6.631 3.519 1.00 86.88 180 VAL A N 1
ATOM 1369 C CA . VAL A 1 180 ? -19.742 6.003 3.454 1.00 86.88 180 VAL A CA 1
ATOM 1370 C C . VAL A 1 180 ? -20.181 5.300 4.748 1.00 86.88 180 VAL A C 1
ATOM 1372 O O . VAL A 1 180 ? -21.3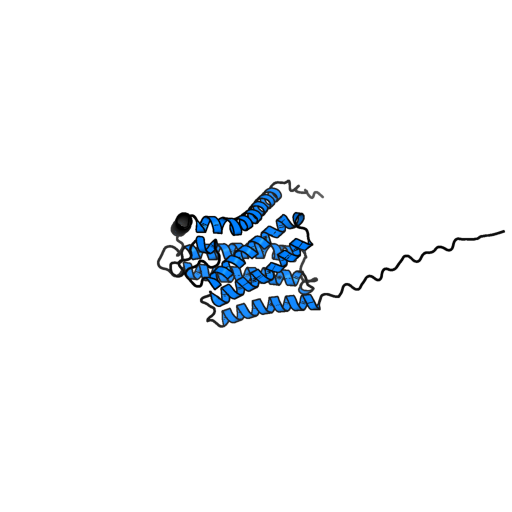35 4.875 4.842 1.00 86.88 180 VAL A O 1
ATOM 1375 N N . ARG A 1 181 ? -19.334 5.233 5.792 1.00 89.25 181 ARG A N 1
ATOM 1376 C CA . ARG A 1 181 ? -19.600 4.502 7.058 1.00 89.25 181 ARG A CA 1
ATOM 1377 C C . ARG A 1 181 ? -20.928 4.843 7.742 1.00 89.25 181 ARG A C 1
ATOM 1379 O O . ARG A 1 181 ? -21.489 4.005 8.445 1.00 89.25 181 ARG A O 1
ATOM 1386 N N . LYS A 1 182 ? -21.426 6.074 7.556 1.00 89.94 182 LYS A N 1
ATOM 1387 C CA . LYS A 1 182 ? -22.721 6.529 8.094 1.00 89.94 182 LYS A CA 1
ATOM 1388 C C . LYS A 1 182 ? -23.918 5.883 7.381 1.00 89.94 182 LYS A C 1
ATOM 1390 O O . LYS A 1 182 ? -24.935 5.680 8.029 1.00 89.94 182 LYS A O 1
ATOM 1395 N N . ARG A 1 183 ? -23.790 5.547 6.089 1.00 86.50 183 ARG A N 1
ATOM 1396 C CA . ARG A 1 183 ? -24.843 4.916 5.269 1.00 86.50 183 ARG A CA 1
ATOM 1397 C C . ARG A 1 183 ? -24.885 3.398 5.459 1.00 86.50 183 ARG A C 1
ATOM 1399 O O . ARG A 1 183 ? -25.952 2.848 5.686 1.00 86.50 183 ARG A O 1
ATOM 1406 N N . ILE A 1 184 ? -23.726 2.732 5.437 1.00 81.62 184 ILE A N 1
ATOM 1407 C CA . ILE A 1 184 ? -23.631 1.263 5.605 1.00 81.62 184 ILE A CA 1
ATOM 1408 C C . ILE A 1 184 ? -23.724 0.799 7.072 1.00 81.62 184 ILE A C 1
ATOM 1410 O O . ILE A 1 184 ? -23.892 -0.385 7.355 1.00 81.62 184 ILE A O 1
ATOM 1414 N N . GLY A 1 185 ? -23.605 1.725 8.026 1.00 85.69 185 GLY A N 1
ATOM 1415 C CA . GLY A 1 185 ? -23.698 1.446 9.456 1.00 85.69 185 GLY A CA 1
ATOM 1416 C C . GLY A 1 185 ? -22.422 0.859 10.076 1.00 85.69 185 GLY A C 1
ATOM 1417 O O . GLY A 1 185 ? -21.587 0.218 9.435 1.00 85.69 185 GLY A O 1
ATOM 1418 N N . ARG A 1 186 ? -22.276 1.058 11.395 1.00 87.19 186 ARG A N 1
ATOM 1419 C CA . ARG A 1 186 ? -21.052 0.735 12.159 1.00 87.19 186 ARG A CA 1
ATOM 1420 C C . ARG A 1 186 ? -20.649 -0.746 12.077 1.00 87.19 186 ARG A C 1
ATOM 1422 O O . ARG A 1 186 ? -19.456 -1.037 12.121 1.00 87.19 186 ARG A O 1
ATOM 1429 N N . ARG A 1 187 ? -21.617 -1.672 11.993 1.00 81.12 187 ARG A N 1
ATOM 1430 C CA . ARG A 1 187 ? -21.366 -3.127 11.958 1.00 81.12 187 ARG A CA 1
ATOM 1431 C C . ARG A 1 187 ? -20.796 -3.572 10.611 1.00 81.12 187 ARG A C 1
ATOM 1433 O O . ARG A 1 187 ? -19.757 -4.223 10.613 1.00 81.12 187 ARG A O 1
ATOM 1440 N N . ALA A 1 188 ? -21.430 -3.192 9.500 1.00 82.94 188 ALA A N 1
ATOM 1441 C CA . ALA A 1 188 ? -20.955 -3.538 8.161 1.00 82.94 188 ALA A CA 1
ATOM 1442 C C . ALA A 1 188 ? -19.613 -2.859 7.860 1.00 82.94 188 ALA A C 1
ATOM 1444 O O . ALA A 1 188 ? -18.674 -3.537 7.458 1.00 82.94 188 ALA A O 1
ATOM 1445 N N . TRP A 1 189 ? -19.475 -1.564 8.183 1.00 88.44 189 TRP A N 1
ATOM 1446 C CA . TRP A 1 189 ? -18.197 -0.855 8.059 1.00 88.44 189 TRP A CA 1
ATOM 1447 C C . TRP A 1 189 ? -17.068 -1.560 8.823 1.00 88.44 189 TRP A C 1
ATOM 1449 O O . TRP A 1 189 ? -15.994 -1.768 8.275 1.00 88.44 189 TRP A O 1
ATOM 1459 N N . ARG A 1 190 ? -17.308 -1.994 10.070 1.00 85.88 190 ARG A N 1
ATOM 1460 C CA . ARG A 1 190 ? -16.295 -2.711 10.862 1.00 85.88 190 ARG A CA 1
ATOM 1461 C C . ARG A 1 190 ? -15.958 -4.093 10.294 1.00 85.88 190 ARG A C 1
ATOM 1463 O O . ARG A 1 190 ? -14.806 -4.495 10.391 1.00 85.88 190 ARG A O 1
ATOM 1470 N N . ALA A 1 191 ? -16.937 -4.811 9.743 1.00 81.81 191 ALA A N 1
ATOM 1471 C CA . ALA A 1 191 ? -16.701 -6.097 9.089 1.00 81.81 191 ALA A CA 1
ATOM 1472 C C . ALA A 1 191 ? -15.844 -5.921 7.826 1.00 81.81 191 ALA A C 1
ATOM 1474 O O . ALA A 1 191 ? -14.831 -6.596 7.686 1.00 81.81 191 ALA A O 1
ATOM 1475 N N . PHE A 1 192 ? -16.187 -4.947 6.978 1.00 82.19 192 PHE A N 1
ATOM 1476 C CA . PHE A 1 192 ? -15.394 -4.575 5.806 1.00 82.19 192 PHE A CA 1
ATOM 1477 C C . PHE A 1 192 ? -13.981 -4.117 6.190 1.00 82.19 192 PHE A C 1
ATOM 1479 O O . PHE A 1 192 ? -13.005 -4.541 5.585 1.00 82.19 192 PHE A O 1
ATOM 1486 N N . HIS A 1 193 ? -13.843 -3.329 7.260 1.00 90.75 193 HIS A N 1
ATOM 1487 C CA . HIS A 1 193 ? -12.547 -2.837 7.726 1.00 90.75 193 HIS A CA 1
ATOM 1488 C C . HIS A 1 193 ? -11.595 -3.952 8.208 1.00 90.75 193 HIS A C 1
ATOM 1490 O O . HIS A 1 193 ? -10.382 -3.757 8.218 1.00 90.75 193 HIS A O 1
ATOM 1496 N N . TYR A 1 194 ? -12.096 -5.150 8.542 1.00 89.38 194 TYR A N 1
ATOM 1497 C CA . TYR A 1 194 ? -11.228 -6.307 8.803 1.00 89.38 194 TYR A CA 1
ATOM 1498 C C . TYR A 1 194 ? -10.527 -6.850 7.551 1.00 89.38 194 TYR A C 1
ATOM 1500 O O . TYR A 1 194 ? -9.530 -7.557 7.688 1.00 89.38 194 TYR A O 1
ATOM 1508 N N . LEU A 1 195 ? -10.944 -6.459 6.345 1.00 91.62 195 LEU A N 1
ATOM 1509 C CA . LEU A 1 195 ? -10.206 -6.767 5.120 1.00 91.62 195 LEU A CA 1
ATOM 1510 C C . LEU A 1 195 ? -8.851 -6.036 5.031 1.00 91.62 195 LEU A C 1
ATOM 1512 O O . LEU A 1 195 ? -8.033 -6.403 4.196 1.00 91.62 195 LEU A O 1
ATOM 1516 N N . ALA A 1 196 ? -8.547 -5.088 5.930 1.00 94.38 196 ALA A N 1
ATOM 1517 C CA . ALA A 1 196 ? -7.201 -4.514 6.061 1.00 94.38 196 ALA A CA 1
ATOM 1518 C C . ALA A 1 196 ? -6.127 -5.583 6.343 1.00 94.38 196 ALA A C 1
ATOM 1520 O O . ALA A 1 196 ? -5.019 -5.499 5.820 1.00 94.38 196 ALA A O 1
ATOM 1521 N N . TYR A 1 197 ? -6.472 -6.635 7.097 1.00 92.44 197 TYR A N 1
ATOM 1522 C CA . TYR A 1 197 ? -5.586 -7.785 7.292 1.00 92.44 197 TYR A CA 1
ATOM 1523 C C . TYR A 1 197 ? -5.319 -8.536 5.981 1.00 92.44 197 TYR A C 1
ATOM 1525 O O . TYR A 1 197 ? -4.193 -8.961 5.740 1.00 92.44 197 TYR A O 1
ATOM 1533 N N . VAL A 1 198 ? -6.338 -8.673 5.126 1.00 95.56 198 VAL A N 1
ATOM 1534 C CA . VAL A 1 198 ? -6.212 -9.323 3.815 1.00 95.56 198 VAL A CA 1
ATOM 1535 C C . VAL A 1 198 ? -5.343 -8.472 2.891 1.00 95.56 198 VAL A C 1
ATOM 1537 O O . VAL A 1 198 ? -4.407 -9.005 2.312 1.00 95.56 198 VAL A O 1
ATOM 1540 N N . ALA A 1 199 ? -5.566 -7.155 2.822 1.00 97.31 199 ALA A N 1
ATOM 1541 C CA . ALA A 1 199 ? -4.720 -6.240 2.048 1.00 97.31 199 ALA A CA 1
ATOM 1542 C C . ALA A 1 199 ? -3.240 -6.333 2.466 1.00 97.31 199 ALA A C 1
ATOM 1544 O O . ALA A 1 199 ? -2.367 -6.518 1.621 1.00 97.31 199 ALA A O 1
ATOM 1545 N N . PHE A 1 200 ? -2.951 -6.301 3.772 1.00 98.25 200 PHE A N 1
ATOM 1546 C CA . PHE A 1 200 ? -1.582 -6.458 4.270 1.00 98.25 200 PHE A CA 1
ATOM 1547 C C . PHE A 1 200 ? -0.958 -7.815 3.898 1.00 98.25 200 PHE A C 1
ATOM 1549 O O . PHE A 1 200 ? 0.186 -7.851 3.449 1.00 98.25 200 PHE A O 1
ATOM 1556 N N . VAL A 1 201 ? -1.693 -8.926 4.034 1.00 98.00 201 VAL A N 1
ATOM 1557 C CA . VAL A 1 201 ? -1.197 -10.263 3.652 1.00 98.00 201 VAL A CA 1
ATOM 1558 C C . VAL A 1 201 ? -0.961 -10.366 2.142 1.00 98.00 201 VAL A C 1
ATOM 1560 O O . VAL A 1 201 ? 0.061 -10.905 1.729 1.00 98.00 201 VAL A O 1
ATOM 1563 N N . LEU A 1 202 ? -1.846 -9.801 1.318 1.00 98.12 202 LEU A N 1
ATOM 1564 C CA . LEU A 1 202 ? -1.667 -9.739 -0.134 1.00 98.12 202 LEU A CA 1
ATOM 1565 C C . LEU A 1 202 ? -0.424 -8.924 -0.515 1.00 98.12 202 LEU A C 1
ATOM 1567 O O . LEU A 1 202 ? 0.366 -9.389 -1.330 1.00 98.12 202 LEU A O 1
ATOM 1571 N N . ALA A 1 203 ? -0.201 -7.765 0.116 1.00 98.38 203 ALA A N 1
ATOM 1572 C CA . ALA A 1 203 ? 1.006 -6.958 -0.086 1.00 98.38 203 ALA A CA 1
ATOM 1573 C C . ALA A 1 203 ? 2.290 -7.673 0.371 1.00 98.38 203 ALA A C 1
ATOM 1575 O O . ALA A 1 203 ? 3.317 -7.562 -0.291 1.00 98.38 203 ALA A O 1
ATOM 1576 N N . LEU A 1 204 ? 2.238 -8.412 1.485 1.00 97.81 204 LEU A N 1
ATOM 1577 C CA . LEU A 1 204 ? 3.357 -9.213 1.990 1.00 97.81 204 LEU A CA 1
ATOM 1578 C C . LEU A 1 204 ? 3.719 -10.343 1.016 1.00 97.81 204 LEU A C 1
ATOM 1580 O O . LEU A 1 204 ? 4.890 -10.499 0.688 1.00 97.81 204 LEU A O 1
ATOM 1584 N N . ILE A 1 205 ? 2.732 -11.104 0.530 1.00 98.06 205 ILE A N 1
ATOM 1585 C CA . ILE A 1 205 ? 2.965 -12.191 -0.435 1.00 98.06 205 ILE A CA 1
ATOM 1586 C C . ILE A 1 205 ? 3.440 -11.621 -1.776 1.00 98.06 205 ILE A C 1
ATOM 1588 O O . ILE A 1 205 ? 4.396 -12.140 -2.342 1.00 98.06 205 ILE A O 1
ATOM 1592 N N . HIS A 1 206 ? 2.826 -10.535 -2.255 1.00 97.50 206 HIS A N 1
ATOM 1593 C CA . HIS A 1 206 ? 3.285 -9.810 -3.440 1.00 97.50 206 HIS A CA 1
ATOM 1594 C C . HIS A 1 206 ? 4.756 -9.396 -3.295 1.00 97.50 206 HIS A C 1
ATOM 1596 O O . HIS A 1 206 ? 5.576 -9.807 -4.105 1.00 97.50 206 HIS A O 1
ATOM 1602 N N . GLY A 1 207 ? 5.122 -8.681 -2.225 1.00 95.88 207 GLY A N 1
ATOM 1603 C CA . GLY A 1 207 ? 6.505 -8.260 -1.989 1.00 95.88 207 GLY A CA 1
ATOM 1604 C C . GLY A 1 207 ? 7.487 -9.433 -1.924 1.00 95.88 207 GLY A C 1
ATOM 1605 O O . GLY A 1 207 ? 8.527 -9.384 -2.572 1.00 95.88 207 GLY A O 1
ATOM 1606 N N . LEU A 1 208 ? 7.131 -10.505 -1.209 1.00 95.56 208 LEU A N 1
ATOM 1607 C CA . LEU A 1 208 ? 7.975 -11.691 -1.048 1.00 95.56 208 LEU A CA 1
ATOM 1608 C C . LEU A 1 208 ? 8.194 -12.459 -2.365 1.00 95.56 208 LEU A C 1
ATOM 1610 O O . LEU A 1 208 ? 9.306 -12.915 -2.619 1.00 95.56 208 LEU A O 1
ATOM 1614 N N . MET A 1 209 ? 7.166 -12.605 -3.205 1.00 95.62 209 MET A N 1
ATOM 1615 C CA . MET A 1 209 ? 7.238 -13.411 -4.436 1.00 95.62 209 MET A CA 1
ATOM 1616 C C . MET A 1 209 ? 7.663 -12.604 -5.674 1.00 95.62 209 MET A C 1
ATOM 1618 O O . MET A 1 209 ? 8.258 -13.151 -6.609 1.00 95.62 209 MET A O 1
ATOM 1622 N N . GLU A 1 210 ? 7.370 -11.304 -5.691 1.00 91.38 210 GLU A N 1
ATOM 1623 C CA . GLU A 1 210 ? 7.692 -10.396 -6.793 1.00 91.38 210 GLU A CA 1
ATOM 1624 C C . GLU A 1 210 ? 9.077 -9.766 -6.633 1.00 91.38 210 GLU A C 1
ATOM 1626 O O . GLU A 1 210 ? 9.840 -9.725 -7.600 1.00 91.38 210 GLU A O 1
ATOM 1631 N N . GLY A 1 211 ? 9.408 -9.327 -5.413 1.00 86.19 211 GLY A N 1
ATOM 1632 C CA . GLY A 1 211 ? 10.564 -8.489 -5.114 1.00 86.19 211 GLY A CA 1
ATOM 1633 C C . GLY A 1 211 ? 11.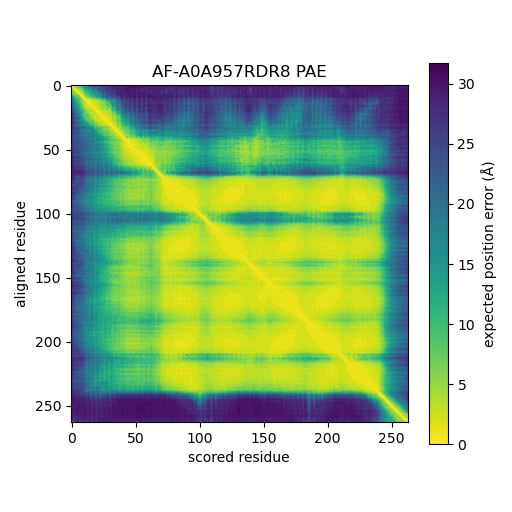907 -9.117 -5.482 1.00 86.19 211 GLY A C 1
ATOM 1634 O O . GLY A 1 211 ? 12.218 -10.241 -5.091 1.00 86.19 211 GLY A O 1
ATOM 1635 N N . SER A 1 212 ? 12.754 -8.335 -6.161 1.00 85.44 212 SER A N 1
ATOM 1636 C CA . SER A 1 212 ? 14.160 -8.677 -6.440 1.00 85.44 212 SER A CA 1
ATOM 1637 C C . SER A 1 212 ? 14.958 -9.011 -5.179 1.00 85.44 212 SER A C 1
ATOM 1639 O O . SER A 1 212 ? 15.934 -9.755 -5.223 1.00 85.44 212 SER A O 1
ATOM 1641 N N . ASP A 1 213 ? 14.534 -8.457 -4.045 1.00 86.81 213 ASP A N 1
ATOM 1642 C CA . ASP A 1 213 ? 15.308 -8.444 -2.812 1.00 86.81 213 ASP A CA 1
ATOM 1643 C C . ASP A 1 213 ? 14.994 -9.616 -1.889 1.00 86.81 213 ASP A C 1
ATOM 1645 O O . ASP A 1 213 ? 15.648 -9.765 -0.859 1.00 86.81 213 ASP A O 1
ATOM 1649 N N . SER A 1 214 ? 14.033 -10.469 -2.245 1.00 85.81 214 SER A N 1
ATOM 1650 C CA . SER A 1 214 ? 13.692 -11.670 -1.474 1.00 85.81 214 SER A CA 1
ATOM 1651 C C . SER A 1 214 ? 14.825 -12.706 -1.444 1.00 85.81 214 SER A C 1
ATOM 1653 O O . SER A 1 214 ? 14.769 -13.661 -0.681 1.00 85.81 214 SER A O 1
ATOM 1655 N N . GLY A 1 215 ? 15.905 -12.515 -2.212 1.00 83.94 215 GLY A N 1
ATOM 1656 C CA . GLY A 1 215 ? 17.163 -13.244 -2.010 1.00 83.94 215 GLY A CA 1
ATOM 1657 C C . GLY A 1 215 ? 17.991 -12.758 -0.806 1.00 83.94 215 GLY A C 1
ATOM 1658 O O . GLY A 1 215 ? 18.860 -13.482 -0.323 1.00 83.94 215 GLY A O 1
ATOM 1659 N N . HIS A 1 216 ? 17.751 -11.545 -0.296 1.00 91.62 216 HIS A N 1
ATOM 1660 C CA . HIS A 1 216 ? 18.551 -10.931 0.764 1.00 91.62 216 HIS A CA 1
ATOM 1661 C C . HIS A 1 216 ? 17.959 -11.159 2.160 1.00 91.62 216 HIS A C 1
ATOM 1663 O O . HIS A 1 216 ? 16.814 -10.808 2.450 1.00 91.62 216 HIS A O 1
ATOM 1669 N N . PHE A 1 217 ? 18.805 -11.632 3.082 1.00 92.81 217 PHE A N 1
ATOM 1670 C CA . PHE A 1 217 ? 18.456 -11.835 4.494 1.00 92.81 217 PHE A CA 1
ATOM 1671 C C . PHE A 1 217 ? 17.813 -10.601 5.152 1.00 92.81 217 PHE A C 1
ATOM 1673 O O . PHE A 1 217 ? 16.859 -10.743 5.913 1.00 92.81 217 PHE A O 1
ATOM 1680 N N . ALA A 1 218 ? 18.285 -9.392 4.827 1.00 92.81 218 ALA A N 1
ATOM 1681 C CA . ALA A 1 218 ? 17.739 -8.152 5.376 1.00 92.81 218 ALA A CA 1
ATOM 1682 C C . ALA A 1 218 ? 16.243 -7.963 5.052 1.00 92.81 218 ALA A C 1
ATOM 1684 O O . ALA A 1 218 ? 15.472 -7.593 5.936 1.00 92.81 218 ALA A O 1
ATOM 1685 N N . MET A 1 219 ? 15.807 -8.275 3.826 1.00 92.81 219 MET A N 1
ATOM 1686 C CA . MET A 1 219 ? 14.392 -8.161 3.454 1.00 92.81 219 MET A CA 1
ATOM 1687 C C . MET A 1 219 ? 13.551 -9.306 4.016 1.00 92.81 219 MET A C 1
ATOM 1689 O O . MET A 1 219 ? 12.436 -9.060 4.471 1.00 92.81 219 MET A O 1
ATOM 1693 N N . HIS A 1 220 ? 14.097 -10.520 4.129 1.00 91.56 220 HIS A N 1
ATOM 1694 C CA . HIS A 1 220 ? 13.449 -11.581 4.909 1.00 91.56 220 HIS A CA 1
ATOM 1695 C C . HIS A 1 220 ? 13.245 -11.192 6.380 1.00 91.56 220 HIS A C 1
ATOM 1697 O O . HIS A 1 220 ? 12.175 -11.451 6.930 1.00 91.56 220 HIS A O 1
ATOM 1703 N N . ALA A 1 221 ? 14.215 -10.522 7.010 1.00 93.81 221 ALA A N 1
ATOM 1704 C CA . ALA A 1 221 ? 14.064 -10.004 8.368 1.00 93.81 221 ALA A CA 1
ATOM 1705 C C . ALA A 1 221 ? 12.966 -8.927 8.453 1.00 93.81 221 ALA A C 1
ATOM 1707 O O . ALA A 1 221 ? 12.174 -8.954 9.396 1.00 93.81 221 ALA A O 1
ATOM 1708 N N . VAL A 1 222 ? 12.859 -8.040 7.453 1.00 96.62 222 VAL A N 1
ATOM 1709 C CA . VAL A 1 222 ? 11.748 -7.077 7.338 1.00 96.62 222 VAL A CA 1
ATOM 1710 C C . VAL A 1 222 ? 10.407 -7.806 7.240 1.00 96.62 222 VAL A C 1
ATOM 1712 O O . VAL A 1 222 ? 9.555 -7.571 8.091 1.00 96.62 222 VAL A O 1
ATOM 1715 N N . TYR A 1 223 ? 10.228 -8.723 6.282 1.00 95.75 223 TYR A N 1
ATOM 1716 C CA . TYR A 1 223 ? 8.977 -9.475 6.094 1.00 95.75 223 TYR A CA 1
ATOM 1717 C C . TYR A 1 223 ? 8.575 -10.295 7.330 1.00 95.75 223 TYR A C 1
ATOM 1719 O O . TYR A 1 223 ? 7.399 -10.335 7.704 1.00 95.75 223 TYR A O 1
ATOM 1727 N N . LEU A 1 224 ? 9.548 -10.922 7.999 1.00 95.19 224 LEU A N 1
ATOM 1728 C CA . LEU A 1 224 ? 9.319 -11.670 9.233 1.00 95.19 224 LEU A CA 1
ATOM 1729 C C . LEU A 1 224 ? 8.885 -10.740 10.371 1.00 95.19 224 LEU A C 1
ATOM 1731 O O . LEU A 1 224 ? 7.894 -11.022 11.043 1.00 95.19 224 LEU A O 1
ATOM 1735 N N . PHE A 1 225 ? 9.584 -9.621 10.576 1.00 97.50 225 PHE A N 1
ATOM 1736 C CA . PHE A 1 225 ? 9.259 -8.642 11.614 1.00 97.50 225 PHE A CA 1
ATOM 1737 C C . PHE A 1 225 ? 7.874 -8.016 11.407 1.00 97.50 225 PHE A C 1
ATOM 1739 O O . PHE A 1 225 ? 7.075 -7.928 12.347 1.00 97.50 225 PHE A O 1
ATOM 1746 N N . THR A 1 226 ? 7.551 -7.602 10.182 1.00 97.56 226 THR A N 1
ATOM 1747 C CA . THR A 1 226 ? 6.270 -6.965 9.862 1.00 97.56 226 THR A CA 1
ATOM 1748 C C . THR A 1 226 ? 5.102 -7.945 9.989 1.00 97.56 226 THR A C 1
ATOM 1750 O O . THR A 1 226 ? 4.080 -7.607 10.590 1.00 97.56 226 THR A O 1
ATOM 1753 N N . GLY A 1 227 ? 5.257 -9.187 9.516 1.00 95.25 227 GLY A N 1
ATOM 1754 C CA . GLY A 1 227 ? 4.269 -10.252 9.706 1.00 95.25 227 GLY A CA 1
ATOM 1755 C C . GLY A 1 227 ? 4.080 -10.629 11.180 1.00 95.25 227 GLY A C 1
ATOM 1756 O O . GLY A 1 227 ? 2.958 -10.612 11.696 1.00 95.25 227 GLY A O 1
ATOM 1757 N N . ALA A 1 228 ? 5.176 -10.911 11.890 1.00 94.19 228 ALA A N 1
ATOM 1758 C CA . ALA A 1 228 ? 5.147 -11.331 13.291 1.00 94.19 228 ALA A CA 1
ATOM 1759 C C . ALA A 1 228 ? 4.585 -10.247 14.223 1.00 94.19 228 ALA A C 1
ATOM 1761 O O . ALA A 1 228 ? 3.821 -10.568 15.131 1.00 94.19 228 ALA A O 1
ATOM 1762 N N . SER A 1 229 ? 4.894 -8.967 13.990 1.00 95.50 229 SER A N 1
ATOM 1763 C CA . SER A 1 229 ? 4.369 -7.855 14.799 1.00 95.50 229 SER A CA 1
ATOM 1764 C C . SER A 1 229 ? 2.852 -7.675 14.651 1.00 95.50 229 SER A C 1
ATOM 1766 O O . SER A 1 229 ? 2.164 -7.476 15.656 1.00 95.50 229 SER A O 1
ATOM 1768 N N . VAL A 1 230 ? 2.296 -7.815 13.439 1.00 93.62 230 VAL A N 1
ATOM 1769 C CA . VAL A 1 230 ? 0.837 -7.770 13.204 1.00 93.62 230 VAL A CA 1
ATOM 1770 C C . VAL A 1 230 ? 0.134 -8.978 13.832 1.00 93.62 230 VAL A C 1
ATOM 1772 O O . VAL A 1 230 ? -0.919 -8.814 14.462 1.00 93.62 230 VAL A O 1
ATOM 1775 N N . LEU A 1 231 ? 0.721 -10.176 13.726 1.00 89.25 231 LEU A N 1
ATOM 1776 C CA . LEU A 1 231 ? 0.218 -11.383 14.392 1.00 89.25 231 LEU A CA 1
ATOM 1777 C C . LEU A 1 231 ? 0.240 -11.225 15.918 1.00 89.25 231 LEU A C 1
ATOM 1779 O O . LEU A 1 231 ? -0.796 -11.393 16.562 1.00 89.25 231 LEU A O 1
ATOM 1783 N N . PHE A 1 232 ? 1.376 -10.824 16.493 1.00 87.69 232 PHE A N 1
ATOM 1784 C CA . PHE A 1 232 ? 1.542 -10.586 17.928 1.00 87.69 232 PHE A CA 1
ATOM 1785 C C . PHE A 1 232 ? 0.533 -9.563 18.460 1.00 87.69 232 PHE A C 1
ATOM 1787 O O . PHE A 1 232 ? -0.179 -9.847 19.423 1.00 87.69 232 PHE A O 1
ATOM 1794 N N . ALA A 1 233 ? 0.400 -8.403 17.807 1.00 87.69 233 ALA A N 1
ATOM 1795 C CA . ALA A 1 233 ? -0.570 -7.381 18.201 1.00 87.69 233 ALA A CA 1
ATOM 1796 C C . ALA A 1 233 ? -2.016 -7.907 18.144 1.00 87.69 233 ALA A C 1
ATOM 1798 O O . ALA A 1 233 ? -2.842 -7.568 18.998 1.00 87.69 233 ALA A O 1
ATOM 1799 N N . THR A 1 234 ? -2.324 -8.768 17.169 1.00 85.69 234 THR A N 1
ATOM 1800 C CA . THR A 1 234 ? -3.654 -9.368 16.999 1.00 85.69 234 THR A CA 1
ATOM 1801 C C . THR A 1 234 ? -3.949 -10.407 18.080 1.00 85.69 234 THR A C 1
ATOM 1803 O O . THR A 1 234 ? -5.003 -10.324 18.713 1.00 85.69 234 THR A O 1
ATOM 1806 N N . TYR A 1 235 ? -3.014 -11.312 18.382 1.00 83.62 235 TYR A N 1
ATOM 1807 C CA . TYR A 1 235 ? -3.140 -12.251 19.503 1.00 83.62 235 TYR A CA 1
ATOM 1808 C C . TYR A 1 235 ? -3.237 -11.520 20.845 1.00 83.62 235 TYR A C 1
ATOM 1810 O O . TYR A 1 235 ? -4.173 -11.763 21.608 1.00 83.62 235 TYR A O 1
ATOM 1818 N N . TYR A 1 236 ? -2.348 -10.555 21.107 1.00 81.38 236 TYR A N 1
ATOM 1819 C CA . TYR A 1 236 ? -2.389 -9.733 22.319 1.00 81.38 236 TYR A CA 1
ATOM 1820 C C . TYR A 1 236 ? -3.752 -9.054 22.496 1.00 81.38 236 TYR A C 1
ATOM 1822 O O . TYR A 1 236 ? -4.305 -9.044 23.597 1.00 81.38 236 TYR A O 1
ATOM 1830 N N . ARG A 1 237 ? -4.331 -8.514 21.414 1.00 81.50 237 ARG A N 1
ATOM 1831 C CA . ARG A 1 237 ? -5.671 -7.912 21.411 1.00 81.50 237 ARG A CA 1
ATOM 1832 C C . ARG A 1 237 ? -6.767 -8.929 21.746 1.00 81.50 237 ARG A C 1
ATOM 1834 O O . ARG A 1 237 ? -7.663 -8.578 22.514 1.00 81.50 237 ARG A O 1
ATOM 1841 N N . ILE A 1 238 ? -6.712 -10.142 21.190 1.00 81.12 238 ILE A N 1
ATOM 1842 C CA . ILE A 1 238 ? -7.690 -11.214 21.450 1.00 81.12 238 ILE A CA 1
ATOM 1843 C C . ILE A 1 238 ? -7.656 -11.613 22.931 1.00 81.12 238 ILE A C 1
ATOM 1845 O O . ILE A 1 238 ? -8.684 -11.533 23.598 1.00 81.12 238 ILE A O 1
ATOM 1849 N N . PHE A 1 239 ? -6.481 -11.932 23.480 1.00 81.44 239 PHE A N 1
ATOM 1850 C CA . PHE A 1 239 ? -6.347 -12.341 24.886 1.00 81.44 239 PHE A CA 1
ATOM 1851 C C . PHE A 1 239 ? -6.544 -11.186 25.886 1.00 81.44 239 PHE A C 1
ATOM 1853 O O . PHE A 1 239 ? -7.017 -11.392 27.001 1.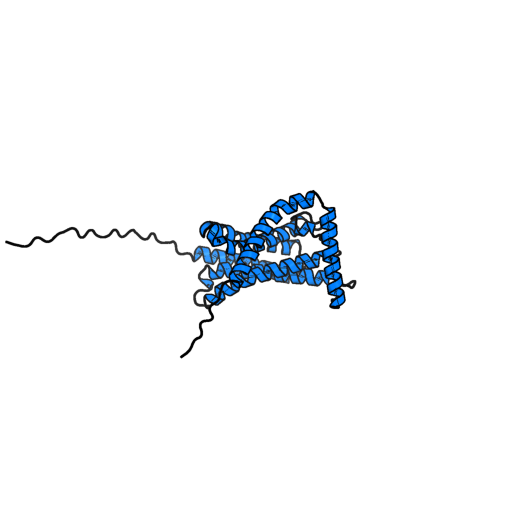00 81.44 239 PHE A O 1
ATOM 1860 N N . SER A 1 240 ? -6.255 -9.939 25.496 1.00 77.00 240 SER A N 1
ATOM 1861 C CA . SER A 1 240 ? -6.492 -8.758 26.343 1.00 77.00 240 SER A CA 1
ATOM 1862 C C . SER A 1 240 ? -7.960 -8.329 26.431 1.00 77.00 240 SER A C 1
ATOM 1864 O O . SER A 1 240 ? -8.298 -7.493 27.286 1.00 77.00 240 SER A O 1
ATOM 1866 N N . ALA A 1 241 ? -8.833 -8.841 25.563 1.00 70.69 241 ALA A N 1
ATOM 1867 C CA . ALA A 1 241 ? -10.255 -8.536 25.582 1.00 70.69 241 ALA A CA 1
ATOM 1868 C C . ALA A 1 241 ? -10.934 -9.266 26.752 1.00 70.69 241 ALA A C 1
ATOM 1870 O O . ALA A 1 241 ? -11.271 -10.442 26.658 1.00 70.69 241 ALA A O 1
ATOM 1871 N N . LYS A 1 242 ? -11.173 -8.555 27.866 1.00 61.09 242 LYS A N 1
ATOM 1872 C CA . LYS A 1 242 ? -12.006 -9.097 28.951 1.00 61.09 242 LYS A CA 1
ATOM 1873 C C . LYS A 1 242 ? -13.376 -9.479 28.368 1.00 61.09 242 LYS A C 1
ATOM 1875 O O . LYS A 1 242 ? -13.961 -8.632 27.680 1.00 61.09 242 LYS A O 1
ATOM 1880 N N . PRO A 1 243 ? -13.921 -10.674 28.668 1.00 54.62 243 PRO A N 1
ATOM 1881 C CA . PRO A 1 243 ? -15.312 -10.973 28.369 1.00 54.62 243 PRO A CA 1
ATOM 1882 C C . PRO A 1 243 ? -16.190 -9.843 28.905 1.00 54.62 243 PRO A C 1
ATOM 1884 O O . PRO A 1 243 ? -15.972 -9.362 30.022 1.00 54.62 243 PRO A O 1
ATOM 1887 N N . LYS A 1 244 ? -17.185 -9.403 28.126 1.00 53.19 244 LYS A N 1
ATOM 1888 C CA . LYS A 1 244 ? -18.263 -8.594 28.697 1.00 53.19 244 LYS A CA 1
ATOM 1889 C C . LYS A 1 244 ? -18.984 -9.498 29.686 1.00 53.19 244 LYS A C 1
ATOM 1891 O O . LYS A 1 244 ? -19.842 -10.275 29.279 1.00 53.19 244 LYS A O 1
ATOM 1896 N N . GLY A 1 245 ? -18.614 -9.396 30.963 1.00 46.06 245 GLY A N 1
ATOM 1897 C CA . GLY A 1 245 ? -19.387 -9.985 32.042 1.00 46.06 245 GLY A CA 1
ATOM 1898 C C . GLY A 1 245 ? -20.833 -9.576 31.825 1.00 46.06 245 GLY A C 1
ATOM 1899 O O . GLY A 1 245 ? -21.108 -8.383 31.642 1.00 46.06 245 GLY A O 1
ATOM 1900 N N . SER A 1 246 ? -21.722 -10.568 31.749 1.00 45.12 246 SER A N 1
ATOM 1901 C CA . SER A 1 246 ? -23.154 -10.314 31.701 1.00 45.12 246 SER A CA 1
ATOM 1902 C C . SER A 1 246 ? -23.449 -9.329 32.821 1.00 45.12 246 SER A C 1
ATOM 1904 O O . SER A 1 246 ? -23.157 -9.620 33.984 1.00 45.12 246 SER A O 1
ATOM 1906 N N . LYS A 1 247 ? -23.949 -8.133 32.481 1.00 51.56 247 LYS A N 1
ATOM 1907 C CA . LYS A 1 247 ? -24.521 -7.260 33.500 1.00 51.56 247 LYS A CA 1
ATOM 1908 C C . LYS A 1 247 ? -25.744 -8.013 33.983 1.00 51.56 247 LYS A C 1
ATOM 1910 O O . LYS A 1 247 ? -26.795 -7.922 33.350 1.00 51.56 247 LYS A O 1
ATOM 1915 N N . ALA A 1 248 ? -25.557 -8.794 35.048 1.00 53.91 248 ALA A N 1
ATOM 1916 C CA . ALA A 1 248 ? -26.630 -9.454 35.755 1.00 53.91 248 ALA A CA 1
ATOM 1917 C C . ALA A 1 248 ? -27.691 -8.383 35.960 1.00 53.91 248 ALA A C 1
ATOM 1919 O O . ALA A 1 248 ? -27.404 -7.322 36.519 1.00 53.91 248 ALA A O 1
ATOM 1920 N N . ARG A 1 249 ? -28.858 -8.609 35.354 1.00 56.31 249 ARG A N 1
ATOM 1921 C CA . ARG A 1 249 ? -29.949 -7.647 35.327 1.00 56.31 249 ARG A CA 1
ATOM 1922 C C . ARG A 1 249 ? -30.443 -7.534 36.761 1.00 56.31 249 ARG A C 1
ATOM 1924 O O . ARG A 1 249 ? -31.312 -8.303 37.159 1.00 56.31 249 ARG A O 1
ATOM 1931 N N . THR A 1 250 ? -29.847 -6.621 37.527 1.00 55.97 250 THR A N 1
ATOM 1932 C CA . THR A 1 250 ? -30.311 -6.204 38.844 1.00 55.97 250 THR A CA 1
ATOM 1933 C C . THR A 1 250 ? -31.685 -5.601 38.638 1.00 55.97 250 THR A C 1
ATOM 1935 O O . THR A 1 250 ? -31.838 -4.416 38.344 1.00 55.97 250 THR A O 1
ATOM 1938 N N . ALA A 1 251 ? -32.690 -6.473 38.696 1.00 60.31 251 ALA A N 1
ATOM 1939 C CA . ALA A 1 251 ? -34.079 -6.079 38.679 1.00 60.31 251 ALA A CA 1
ATOM 1940 C C . ALA A 1 251 ? -34.279 -5.071 39.818 1.00 60.31 251 ALA A C 1
ATOM 1942 O O . ALA A 1 251 ? -33.763 -5.305 40.918 1.00 60.31 251 ALA A O 1
ATOM 1943 N N . PRO A 1 252 ? -34.985 -3.953 39.583 1.00 61.66 252 PRO A N 1
ATOM 1944 C CA . PRO A 1 252 ? -35.350 -3.056 40.662 1.00 61.66 252 PRO A CA 1
ATOM 1945 C C . PRO A 1 252 ? -36.066 -3.861 41.745 1.00 61.66 252 PRO A C 1
ATOM 1947 O O . PRO A 1 252 ? -37.087 -4.495 41.484 1.00 61.66 252 PRO A O 1
ATOM 1950 N N . ARG A 1 253 ? -35.503 -3.859 42.957 1.00 58.53 253 ARG A N 1
ATOM 1951 C CA . ARG A 1 253 ? -36.159 -4.400 44.148 1.00 58.53 253 ARG A CA 1
ATOM 1952 C C . ARG A 1 253 ? -37.479 -3.652 44.296 1.00 58.53 253 ARG A C 1
ATOM 1954 O O . ARG A 1 253 ? -37.468 -2.470 44.633 1.00 58.53 253 ARG A O 1
ATOM 1961 N N . ALA A 1 254 ? -38.589 -4.329 44.016 1.00 60.31 254 ALA A N 1
ATOM 1962 C CA . ALA A 1 254 ? -39.919 -3.767 44.175 1.00 60.31 254 ALA A CA 1
ATOM 1963 C C . ALA A 1 254 ? -40.157 -3.484 45.664 1.00 60.31 254 ALA A C 1
ATOM 1965 O O . ALA A 1 254 ? -40.526 -4.367 46.433 1.00 60.31 254 ALA A O 1
ATOM 1966 N N . ALA A 1 255 ? -39.910 -2.242 46.076 1.00 61.19 255 ALA A N 1
ATOM 1967 C CA . ALA A 1 255 ? -40.294 -1.727 47.381 1.00 61.19 255 ALA A CA 1
ATOM 1968 C C . ALA A 1 255 ? -41.802 -1.419 47.372 1.00 61.19 255 ALA A C 1
ATOM 1970 O O . ALA A 1 255 ? -42.219 -0.267 47.441 1.00 61.19 255 ALA A O 1
ATOM 1971 N N . ALA A 1 256 ? -42.611 -2.470 47.236 1.00 59.38 256 ALA A N 1
ATOM 1972 C CA . ALA A 1 256 ? -44.060 -2.430 47.366 1.00 59.38 256 ALA A CA 1
ATOM 1973 C C . ALA A 1 256 ? -44.427 -3.016 48.736 1.00 59.38 256 ALA A C 1
ATOM 1975 O O . ALA A 1 256 ? -44.536 -4.225 48.911 1.00 59.38 256 ALA A O 1
ATOM 1976 N N . GLY A 1 257 ? -44.535 -2.130 49.721 1.00 53.97 257 GLY A N 1
ATOM 1977 C CA . GLY A 1 257 ? -44.837 -2.439 51.118 1.00 53.97 257 GLY A CA 1
ATOM 1978 C C . GLY A 1 257 ? -45.311 -1.161 51.790 1.00 53.97 257 GLY A C 1
ATOM 1979 O O . GLY A 1 257 ? -44.580 -0.541 52.558 1.00 53.97 257 GLY A O 1
ATOM 1980 N N . SER A 1 258 ? -46.484 -0.694 51.366 1.00 61.97 258 SER A N 1
ATOM 1981 C CA . SER A 1 258 ? -47.036 0.602 51.740 1.00 61.97 258 SER A CA 1
ATOM 1982 C C . SER A 1 258 ? -47.413 0.667 53.216 1.00 61.97 258 SER A C 1
ATOM 1984 O O . SER A 1 258 ? -48.175 -0.158 53.711 1.00 61.97 258 SER A O 1
ATOM 1986 N N . VAL A 1 259 ? -46.911 1.722 53.855 1.00 61.12 259 VAL A N 1
ATOM 1987 C CA . VAL A 1 259 ? -47.399 2.377 55.074 1.00 61.12 259 VAL A CA 1
ATOM 1988 C C . VAL A 1 259 ? -48.843 2.020 55.460 1.00 61.12 259 VAL A C 1
ATOM 1990 O O . VAL A 1 259 ? -49.782 2.357 54.743 1.00 61.12 259 VAL A O 1
ATOM 1993 N N . SER A 1 260 ? -49.012 1.490 56.672 1.00 63.00 260 SER A N 1
ATOM 1994 C CA . SER A 1 260 ? -50.254 1.570 57.449 1.00 63.00 260 SER A CA 1
ATOM 1995 C C . SER A 1 260 ? -49.958 2.233 58.797 1.00 63.00 260 SER A C 1
ATOM 1997 O O . SER A 1 260 ? -49.060 1.799 59.521 1.00 63.00 260 SER A O 1
ATOM 1999 N N . ARG A 1 261 ? -50.687 3.301 59.129 1.00 60.69 261 ARG A N 1
ATOM 2000 C CA . ARG A 1 261 ? -50.591 4.069 60.384 1.00 60.69 261 ARG A CA 1
ATOM 2001 C C . ARG A 1 261 ? -51.960 4.731 60.651 1.00 60.69 261 ARG A C 1
ATOM 2003 O O . ARG A 1 261 ? -52.734 4.851 59.705 1.00 60.69 261 ARG A O 1
ATOM 2010 N N . PRO A 1 262 ? -52.250 5.176 61.880 1.00 62.03 262 PRO A N 1
ATOM 2011 C CA . PRO A 1 262 ? -52.810 4.354 62.949 1.00 62.03 262 PRO A CA 1
ATOM 2012 C C . PRO A 1 262 ? -54.265 4.751 63.282 1.00 62.03 262 PRO A C 1
ATOM 2014 O O . PRO A 1 262 ? -54.778 5.738 62.757 1.00 62.03 262 PRO A O 1
ATOM 2017 N N . THR A 1 263 ? -54.876 4.023 64.217 1.00 64.81 263 THR A N 1
ATOM 2018 C CA . THR A 1 263 ? -56.019 4.470 65.034 1.00 64.81 263 THR A CA 1
ATOM 2019 C C . THR A 1 263 ? -55.626 4.372 66.497 1.00 64.81 263 THR A C 1
ATOM 2021 O O . THR A 1 263 ? -55.116 3.280 66.840 1.00 64.81 263 THR A O 1
#

Sequence (263 aa):
MTTQTHSTRSPDILIMLVGSLIGAIAVLTAATLLPTMALREPAALTAAGSAVTDTLRQEATIMALPLTEDTPAYWYMARAGGIVAYLLLWFATFWGVAMSGKLTKGA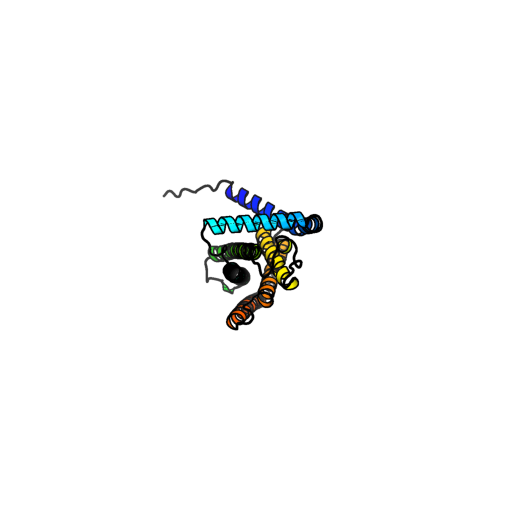LKPALLFGLHEFFPFLAVIFAAVHALVLLGDQYIHFQLRDLLLPFTASYKPVWTGLGTVSFYLSTALIASFYVRKRIGRRAWRAFHYLAYVAFVLALIHGLMEGSDSGHFAMHAVYLFTGASVLFATYYRIFSAKPKGSKARTAPRAAAGSVSRPT